Protein 5CV1 (pdb70)

Sequence (218 aa):
EPADPFISLLMDPLEESVGKVVNHIAQLFEEASKNEGDESLVLRSQLGYQLFFLIVRSLADGKREVSKKILSGIPTSVRAEVFPGLQRSVYKSAVFLGNHIIQVLLGEDWDVVGVAKDLESAWKRRAIAELIKKFQVSILEQCFDKPVPLIPQSPLNNDAVIDNVNKALQFALWLTEFYNETEALGELRFLDSTSKNLLVDSFKKFTHVTRIVESLEK

GO terms:
  GO:0005515 protein binding (F, IPI)
  GO:0043186 P granule (C, IDA)
  GO:0004521 RNA endonuclease activity (F, IDA)
  GO:0042078 germ-line stem cell division (P, IMP)
  GO:0022414 reproductive process (P, IMP)
  GO:0030719 P granule organization (P, IMP)
  GO:0048477 oogenesis (P, IMP)
  GO:0007276 gamete generation (P, IMP)
  GO:0042802 identical protein binding (F, IPI)
  GO:0046589 ribonuclease T1 activity (F, EXP)

Radius of gyration: 17.8 Å; Cα contacts (8 Å, |Δi|>4): 227; chains: 1; bounding box: 48×36×48 Å

Organism: Caenorhabditis elegans (NCBI:txid6239)

Solvent-accessible surface area: 12013 Å² total; per-residue (Å²): 204,110,100,62,108,45,60,32,48,0,50,77,36,96,113,102,13,12,25,96,2,3,79,58,1,6,114,108,3,96,105,11,55,145,88,117,38,105,117,3,80,96,93,21,43,64,5,2,100,16,0,2,12,2,0,0,5,1,0,10,40,41,105,56,93,20,0,46,95,1,43,93,32,3,61,93,87,4,63,48,63,9,0,53,47,70,9,100,72,1,4,99,3,0,0,5,0,0,16,39,6,2,62,20,35,94,82,139,77,9,84,122,31,19,0,33,133,18,5,127,34,42,183,67,57,158,5,0,12,65,0,0,103,46,0,14,55,2,12,88,120,149,9,24,133,129,124,20,30,0,39,12,127,26,99,173,88,33,104,53,32,32,74,60,2,26,72,2,0,65,10,0,7,16,3,4,114,74,89,75,110,118,139,4,43,29,98,26,212,58,43,90,78,92,17,117,103,38,9,69,89,28,7,172,196,98,133,14,33,67,70,8,64,81,2,55,146,154

B-factor: mean 121.04, std 50.35, range [28.61, 248.23]

Structure (mmCIF, N/CA/C/O backbone):
data_5CV1
#
_entry.id   5CV1
#
_cell.length_a   59.720
_cell.length_b   59.720
_cell.length_c   227.240
_cell.angle_alpha   90.000
_cell.angle_beta   90.000
_cell.angle_gamma   120.000
#
_symmetry.space_group_name_H-M   'P 61 2 2'
#
loop_
_atom_site.group_PDB
_atom_site.id
_atom_site.type_symbol
_atom_site.label_atom_id
_atom_site.label_alt_id
_atom_site.label_comp_id
_atom_site.label_asym_id
_atom_site.label_entity_id
_atom_site.label_seq_id
_atom_site.pdbx_PDB_ins_code
_atom_site.Cartn_x
_atom_site.Cartn_y
_atom_site.Cartn_z
_atom_site.occupancy
_atom_site.B_iso_or_equiv
_atom_site.auth_seq_id
_atom_site.auth_comp_id
_atom_site.auth_asym_id
_atom_site.auth_atom_id
_atom_site.pdbx_PDB_model_num
ATOM 1 N N . GLU A 1 11 ? 16.062 -16.931 31.389 1.00 160.60 256 GLU A N 1
ATOM 2 C CA . GLU A 1 11 ? 15.143 -16.743 32.505 1.00 126.86 256 GLU A CA 1
ATOM 3 C C . GLU A 1 11 ? 14.042 -15.752 32.139 1.00 145.39 256 GLU A C 1
ATOM 4 O O . GLU A 1 11 ? 14.321 -14.595 31.823 1.00 139.76 256 GLU A O 1
ATOM 10 N N . PRO A 1 12 ? 12.780 -16.207 32.184 1.00 143.46 257 PRO A N 1
ATOM 11 C CA . PRO A 1 12 ? 11.626 -15.398 31.780 1.00 126.57 257 PRO A CA 1
ATOM 12 C C . PRO A 1 12 ? 11.092 -14.499 32.895 1.00 161.30 257 PRO A C 1
ATOM 13 O O . PRO A 1 12 ? 11.364 -14.741 34.072 1.00 168.11 257 PRO A O 1
ATOM 17 N N . ALA A 1 13 ? 10.339 -13.471 32.512 1.00 150.58 258 ALA A N 1
ATOM 18 C CA . ALA A 1 13 ? 9.739 -12.540 33.463 1.00 136.07 258 ALA A CA 1
ATOM 19 C C . ALA A 1 13 ? 8.604 -11.759 32.807 1.00 135.25 258 ALA A C 1
ATOM 20 O O . ALA A 1 13 ? 7.607 -11.428 33.449 1.00 126.72 258 ALA A O 1
ATOM 22 N N . ASP A 1 14 ? 8.769 -11.470 31.520 1.00 133.32 259 ASP A N 1
ATOM 23 C CA . ASP A 1 14 ? 7.780 -10.730 30.743 1.00 125.99 259 ASP A CA 1
ATOM 24 C C . ASP A 1 14 ? 7.265 -11.612 29.606 1.00 126.55 259 ASP A C 1
ATOM 25 O O . ASP A 1 14 ? 7.815 -12.682 29.368 1.00 145.81 259 ASP A O 1
ATOM 30 N N . PRO A 1 15 ? 6.197 -11.187 28.909 1.00 115.32 260 PRO A N 1
ATOM 31 C CA . PRO A 1 15 ? 5.769 -12.025 27.782 1.00 103.51 260 PRO A CA 1
ATOM 32 C C . PRO A 1 15 ? 6.729 -11.970 26.591 1.00 112.58 260 PRO A C 1
ATOM 33 O O . PRO A 1 15 ? 7.379 -12.971 26.289 1.00 108.96 260 PRO A O 1
ATOM 37 N N . PHE A 1 16 ? 6.811 -10.811 25.941 1.00 113.93 261 PHE A N 1
ATOM 38 C CA . PHE A 1 16 ? 7.599 -10.629 24.722 1.00 97.18 261 PHE A CA 1
ATOM 39 C C . PHE A 1 16 ? 9.058 -11.050 24.872 1.00 108.29 261 PHE A C 1
ATOM 40 O O . PHE A 1 16 ? 9.602 -11.751 24.017 1.00 120.85 261 PHE A O 1
ATOM 48 N N . ILE A 1 17 ? 9.685 -10.618 25.960 1.00 105.31 262 ILE A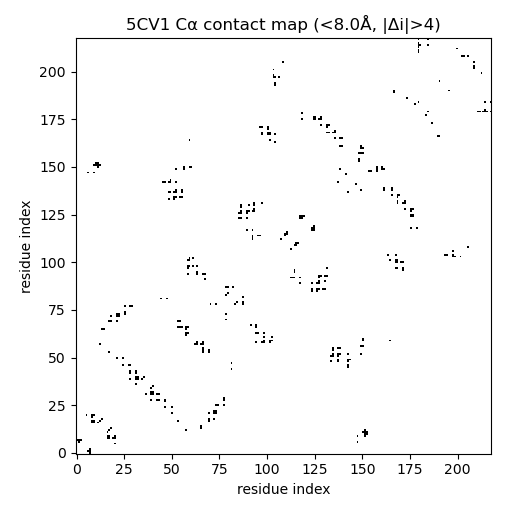 N 1
ATOM 49 C CA . ILE A 1 17 ? 11.091 -10.915 26.199 1.00 106.14 262 ILE A CA 1
ATOM 50 C C . ILE A 1 17 ? 11.309 -12.418 26.362 1.00 121.66 262 ILE A C 1
ATOM 51 O O . ILE A 1 17 ? 12.320 -12.960 25.913 1.00 130.52 262 ILE A O 1
ATOM 56 N N . SER A 1 18 ? 10.349 -13.090 26.988 1.00 110.94 263 SER A N 1
ATOM 57 C CA . SER A 1 18 ? 10.426 -14.536 27.167 1.00 112.25 263 SER A CA 1
ATOM 58 C C . SER A 1 18 ? 10.169 -15.255 25.850 1.00 117.11 263 SER A C 1
ATOM 59 O O . SER A 1 18 ? 10.717 -16.328 25.598 1.00 123.41 263 SER A O 1
ATOM 62 N N . LEU A 1 19 ? 9.326 -14.658 25.015 1.00 116.73 264 LEU A N 1
ATOM 63 C CA . LEU A 1 19 ? 9.031 -15.210 23.700 1.00 93.57 264 LEU A CA 1
ATOM 64 C C . LEU A 1 19 ? 10.181 -14.955 22.732 1.00 93.83 264 LEU A C 1
ATOM 65 O O . LEU A 1 19 ? 10.298 -15.623 21.706 1.00 113.34 264 LEU A O 1
ATOM 70 N N . LEU A 1 20 ? 11.031 -13.990 23.066 1.00 104.30 265 LEU A N 1
ATOM 71 C CA . LEU A 1 20 ? 12.150 -13.627 22.203 1.00 111.29 265 LEU A CA 1
ATOM 72 C C . LEU A 1 20 ? 13.368 -14.519 22.409 1.00 127.33 265 LEU A C 1
ATOM 73 O O . LEU A 1 20 ? 14.447 -14.234 21.891 1.00 131.39 265 LEU A O 1
ATOM 78 N N . MET A 1 21 ? 13.194 -15.598 23.164 1.00 125.64 266 MET A N 1
ATOM 79 C CA . MET A 1 21 ? 14.294 -16.514 23.437 1.00 143.52 266 MET A CA 1
ATOM 80 C C . MET A 1 21 ? 14.512 -17.499 22.292 1.00 160.59 266 MET A C 1
ATOM 81 O O . MET A 1 21 ? 14.757 -17.097 21.154 1.00 166.70 266 MET A O 1
ATOM 86 N N . ASP A 1 22 ? 14.421 -18.788 22.601 1.00 136.57 267 ASP A N 1
ATOM 87 C CA . ASP A 1 22 ? 14.699 -19.836 21.624 1.00 157.50 267 ASP A CA 1
ATOM 88 C C . ASP A 1 22 ? 13.619 -19.911 20.549 1.00 159.24 267 ASP A C 1
ATOM 89 O O . ASP A 1 22 ? 12.429 -19.816 20.850 1.00 157.48 267 ASP A O 1
ATOM 94 N N . PRO A 1 23 ? 14.037 -20.082 19.286 1.00 146.08 268 PRO A N 1
ATOM 95 C CA . PRO A 1 23 ? 13.115 -20.069 18.149 1.00 136.99 268 PRO A CA 1
ATOM 96 C C . PRO A 1 23 ? 12.569 -21.442 17.759 1.00 141.49 268 PRO A C 1
ATOM 97 O O . PRO A 1 23 ? 13.317 -22.408 17.608 1.00 150.63 268 PRO A O 1
ATOM 101 N N . LEU A 1 24 ? 11.252 -21.508 17.611 1.00 123.71 269 LEU A N 1
ATOM 102 C CA . LEU A 1 24 ? 10.583 -22.635 16.977 1.00 133.01 269 LEU A CA 1
ATOM 103 C C . LEU A 1 24 ? 9.301 -22.091 16.369 1.00 129.85 269 LEU A C 1
ATOM 104 O O . LEU A 1 24 ? 8.982 -20.920 16.565 1.00 130.56 269 LEU A O 1
ATOM 109 N N . GLU A 1 25 ? 8.574 -22.927 15.633 1.00 156.59 270 GLU A N 1
ATOM 110 C CA . GLU A 1 25 ? 7.353 -22.495 14.955 1.00 171.31 270 GLU A CA 1
ATOM 111 C C . GLU A 1 25 ? 6.391 -21.810 15.925 1.00 160.61 270 GLU A C 1
ATOM 112 O O . GLU A 1 25 ? 5.793 -20.778 15.608 1.00 166.80 270 GLU A O 1
ATOM 118 N N . GLU A 1 26 ? 6.280 -22.382 17.120 1.00 149.35 271 GLU A N 1
ATOM 119 C CA . GLU A 1 26 ? 5.409 -21.858 18.165 1.00 143.26 271 GLU A CA 1
ATOM 120 C C . GLU A 1 26 ? 5.817 -20.450 18.605 1.00 147.16 271 GLU A C 1
ATOM 121 O O . GLU A 1 26 ? 5.072 -19.488 18.397 1.00 157.76 271 GLU A O 1
ATOM 127 N N . SER A 1 27 ? 7.000 -20.341 19.205 1.00 155.55 272 SER A N 1
ATOM 128 C CA . SER A 1 27 ? 7.505 -19.071 19.728 1.00 135.67 272 SER A CA 1
ATOM 129 C C . SER A 1 27 ? 7.554 -17.984 18.655 1.00 133.46 272 SER A C 1
ATOM 130 O O . SER A 1 27 ? 7.004 -16.890 18.834 1.00 102.94 272 SER A O 1
ATOM 133 N N . VAL A 1 28 ? 8.213 -18.299 17.543 1.00 152.25 273 VAL A N 1
ATOM 134 C CA . VAL A 1 28 ? 8.327 -17.380 16.417 1.00 119.93 273 VAL A CA 1
ATOM 135 C C . VAL A 1 28 ? 6.952 -16.915 15.935 1.00 106.55 273 VAL A C 1
ATOM 136 O O . VAL A 1 28 ? 6.725 -15.715 15.759 1.00 101.93 273 VAL A O 1
ATOM 140 N N . GLY A 1 29 ? 6.033 -17.861 15.747 1.00 115.76 274 GLY A N 1
ATOM 141 C CA . GLY A 1 29 ? 4.678 -17.535 15.331 1.00 104.59 274 GLY A CA 1
ATOM 142 C C . GLY A 1 29 ? 3.983 -16.574 16.280 1.00 101.67 274 GLY A C 1
ATOM 143 O O . GLY A 1 29 ? 3.345 -15.603 15.850 1.00 95.02 274 GLY A O 1
ATOM 144 N N . LYS A 1 30 ? 4.116 -16.845 17.576 1.00 103.11 275 LYS A N 1
ATOM 145 C CA . LYS A 1 30 ? 3.551 -15.979 18.605 1.00 115.14 275 LYS A CA 1
ATOM 146 C C . LYS A 1 30 ? 4.093 -14.557 18.489 1.00 96.44 275 LYS A C 1
ATOM 147 O O . LYS A 1 30 ? 3.321 -13.590 18.423 1.00 101.28 275 LYS A O 1
ATOM 153 N N . VAL A 1 31 ? 5.419 -14.438 18.452 1.00 93.68 276 VAL A N 1
ATOM 154 C CA . VAL A 1 31 ? 6.062 -13.131 18.333 1.00 100.09 276 VAL A CA 1
ATOM 155 C C . VAL A 1 31 ? 5.567 -12.375 17.098 1.00 86.30 276 VAL A C 1
ATOM 156 O O . VAL A 1 31 ? 5.232 -11.193 17.185 1.00 77.77 276 VAL A O 1
ATOM 160 N N . VAL A 1 32 ? 5.510 -13.063 15.960 1.00 107.46 277 VAL A N 1
ATOM 161 C CA . VAL A 1 32 ? 5.037 -12.459 14.714 1.00 91.24 277 VAL A CA 1
ATOM 162 C C . VAL A 1 32 ? 3.614 -11.924 14.830 1.00 97.34 277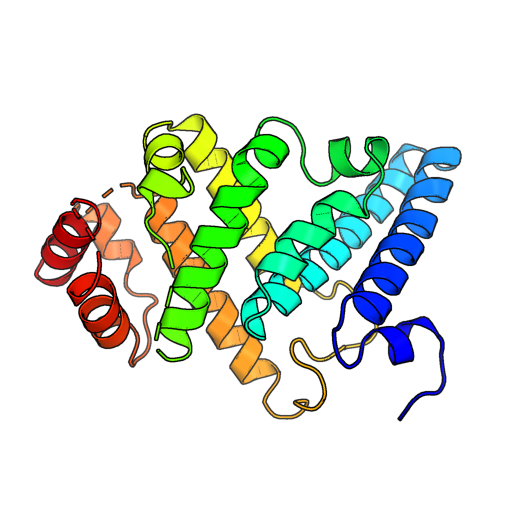 VAL A C 1
ATOM 163 O O . VAL A 1 32 ? 3.345 -10.769 14.490 1.00 97.07 277 VAL A O 1
ATOM 167 N N . ASN A 1 33 ? 2.706 -12.770 15.305 1.00 96.52 278 ASN A N 1
ATOM 168 C CA . ASN A 1 33 ? 1.314 -12.367 15.459 1.00 97.82 278 ASN A CA 1
ATOM 169 C C . ASN A 1 33 ? 1.178 -11.159 16.359 1.00 104.91 278 ASN A C 1
ATOM 170 O O . ASN A 1 33 ? 0.410 -10.227 16.078 1.00 97.99 278 ASN A O 1
ATOM 175 N N . HIS A 1 34 ? 1.945 -11.183 17.443 1.00 112.41 279 HIS A N 1
ATOM 176 C CA . HIS A 1 34 ? 1.822 -10.169 18.473 1.00 117.24 279 HIS A CA 1
ATOM 177 C C . HIS A 1 34 ? 2.448 -8.845 18.029 1.00 99.03 279 HIS A C 1
ATOM 178 O O . HIS A 1 34 ? 2.026 -7.790 18.493 1.00 81.17 279 HIS A O 1
ATOM 185 N N . ILE A 1 35 ? 3.450 -8.892 17.148 1.00 105.49 280 ILE A N 1
ATOM 186 C CA . ILE A 1 35 ? 3.967 -7.668 16.514 1.00 82.05 280 ILE A CA 1
ATOM 187 C C . ILE A 1 35 ? 2.920 -7.123 15.545 1.00 94.75 280 ILE A C 1
ATOM 188 O O . ILE A 1 35 ? 2.652 -5.907 15.478 1.00 84.37 280 ILE A O 1
ATOM 193 N N . ALA A 1 36 ? 2.335 -8.054 14.795 1.00 110.96 281 ALA A N 1
ATOM 194 C CA . ALA A 1 36 ? 1.277 -7.753 13.847 1.00 108.19 281 ALA A CA 1
ATOM 195 C C . ALA A 1 36 ? 0.092 -7.101 14.537 1.00 110.97 281 ALA A C 1
ATOM 196 O O . ALA A 1 36 ? -0.697 -6.431 13.889 1.00 106.42 281 ALA A O 1
ATOM 198 N N . GLN A 1 37 ? -0.050 -7.318 15.842 1.00 112.83 282 GLN A N 1
ATOM 199 C CA . GLN A 1 37 ? -1.107 -6.647 16.594 1.00 114.89 282 GLN A CA 1
ATOM 200 C C . GLN A 1 37 ? -0.808 -5.155 16.757 1.00 103.09 282 GLN A C 1
ATOM 201 O O . GLN A 1 37 ? -1.629 -4.314 16.391 1.00 92.56 282 GLN A O 1
ATOM 207 N N . LEU A 1 38 ? 0.367 -4.830 17.294 1.00 107.28 283 LEU A N 1
ATOM 208 C CA . LEU A 1 38 ? 0.806 -3.437 17.413 1.00 91.51 283 LEU A CA 1
ATOM 209 C C . LEU A 1 38 ? 0.659 -2.713 16.083 1.00 111.25 283 LEU A C 1
ATOM 210 O O . LEU A 1 38 ? 0.080 -1.626 16.012 1.00 116.10 283 LEU A O 1
ATOM 215 N N . PHE A 1 39 ? 1.188 -3.339 15.035 1.00 110.32 284 PHE A N 1
ATOM 216 C CA . PHE A 1 39 ? 1.062 -2.832 13.672 1.00 102.11 284 PHE A CA 1
ATOM 217 C C . PHE A 1 39 ? -0.407 -2.630 13.293 1.00 111.32 284 PHE A C 1
ATOM 218 O O . PHE A 1 39 ? -0.788 -1.593 12.739 1.00 112.57 284 PHE A O 1
ATOM 226 N N . GLU A 1 40 ? -1.223 -3.632 13.603 1.00 103.73 285 GLU A N 1
ATOM 227 C CA . GLU A 1 40 ? -2.637 -3.632 13.240 1.00 112.19 285 GLU A CA 1
ATOM 228 C C . GLU A 1 40 ? -3.371 -2.445 13.840 1.00 120.29 285 GLU A C 1
ATOM 229 O O . GLU A 1 40 ? -3.945 -1.638 13.110 1.00 110.27 285 GLU A O 1
ATOM 235 N N . GLU A 1 41 ? -3.367 -2.325 15.163 1.00 126.61 286 GLU A N 1
ATOM 236 C CA . GLU A 1 41 ? -4.141 -1.249 15.764 1.00 138.79 286 GLU A CA 1
ATOM 237 C C . GLU A 1 41 ? -3.463 0.087 15.505 1.00 134.88 286 GLU A C 1
ATOM 238 O O . GLU A 1 41 ? -4.101 1.121 15.582 1.00 138.23 286 GLU A O 1
ATOM 244 N N . ALA A 1 42 ? -2.168 0.076 15.209 1.00 111.53 287 ALA A N 1
ATOM 245 C CA . ALA A 1 42 ? -1.548 1.293 14.706 1.00 117.94 287 ALA A CA 1
ATOM 246 C C . ALA A 1 42 ? -2.323 1.725 13.463 1.00 123.98 287 ALA A C 1
ATOM 247 O O . ALA A 1 42 ? -2.886 2.819 13.423 1.00 131.31 287 ALA A O 1
ATOM 249 N N . SER A 1 43 ? -2.402 0.835 12.477 1.00 115.73 288 SER A N 1
ATOM 250 C CA . SER A 1 43 ? -3.113 1.131 11.234 1.00 133.76 288 SER A CA 1
ATOM 251 C C . SE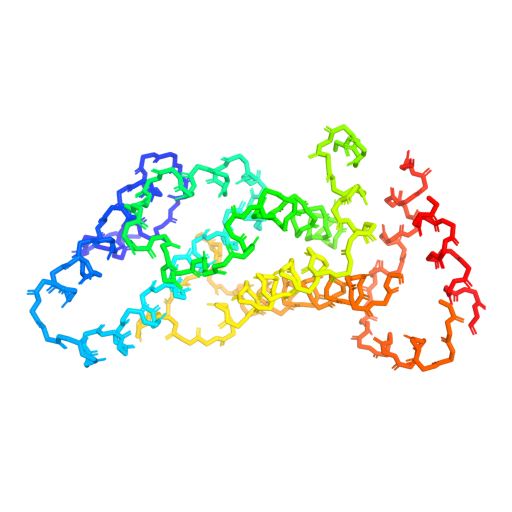R A 1 43 ? -4.586 1.487 11.450 1.00 150.60 288 SER A C 1
ATOM 252 O O . SER A 1 43 ? -5.153 2.280 10.698 1.00 160.74 288 SER A O 1
ATOM 255 N N . LYS A 1 44 ? -5.198 0.911 12.481 1.00 132.22 289 LYS A N 1
ATOM 256 C CA . LYS A 1 44 ? -6.619 1.138 12.741 1.00 146.47 289 LYS A CA 1
ATOM 257 C C . LYS A 1 44 ? -6.917 2.555 13.251 1.00 145.77 289 LYS A C 1
ATOM 258 O O . LYS A 1 44 ? -8.029 3.052 13.086 1.00 146.50 289 LYS A O 1
ATOM 264 N N . ASN A 1 45 ? -5.927 3.205 13.865 1.00 135.40 290 ASN A N 1
ATOM 265 C CA . ASN A 1 45 ? -6.123 4.552 14.423 1.00 133.46 290 ASN A CA 1
ATOM 266 C C . ASN A 1 45 ? -5.204 5.652 13.858 1.00 126.56 290 ASN A C 1
ATOM 267 O O . ASN A 1 45 ? -5.545 6.325 12.883 1.00 132.07 290 ASN A O 1
ATOM 272 N N . GLU A 1 46 ? -4.039 5.809 14.484 1.00 113.44 291 GLU A N 1
ATOM 273 C CA . GLU A 1 46 ? -3.172 6.987 14.348 1.00 124.21 291 GLU A CA 1
ATOM 274 C C . GLU A 1 46 ? -2.441 7.161 13.007 1.00 100.42 291 GLU A C 1
ATOM 275 O O . GLU A 1 46 ? -1.272 7.540 12.989 1.00 112.82 291 GLU A O 1
ATOM 281 N N . GLY A 1 47 ? -3.130 6.885 11.902 1.00 128.84 292 GLY A N 1
ATOM 282 C CA . GLY A 1 47 ? -2.629 7.116 10.550 1.00 131.25 292 GLY A CA 1
ATOM 283 C C . GLY A 1 47 ? -1.130 7.150 10.266 1.00 115.59 292 GLY A C 1
ATOM 284 O O . GLY A 1 47 ? -0.450 6.122 10.341 1.00 139.14 292 GLY A O 1
ATOM 285 N N . ASP A 1 48 ? -0.613 8.333 9.934 1.00 166.91 293 ASP A N 1
ATOM 286 C CA . ASP A 1 48 ? 0.794 8.474 9.541 1.00 150.24 293 ASP A CA 1
ATOM 287 C C . ASP A 1 48 ? 1.773 8.243 10.700 1.00 151.99 293 ASP A C 1
ATOM 288 O O . ASP A 1 48 ? 2.848 7.673 10.504 1.00 156.18 293 ASP A O 1
ATOM 293 N N . GLU A 1 49 ? 1.412 8.703 11.894 1.00 127.09 294 GLU A N 1
ATOM 294 C CA . GLU A 1 49 ? 2.224 8.457 13.085 1.00 131.45 294 GLU A CA 1
ATOM 295 C C . GLU A 1 49 ? 2.337 6.956 13.318 1.00 124.42 294 GLU A C 1
ATOM 296 O O . GLU A 1 49 ? 3.430 6.403 13.541 1.00 139.69 294 GLU A O 1
ATOM 302 N N . SER A 1 50 ? 1.181 6.307 13.245 1.00 141.22 295 SER A N 1
ATOM 303 C CA . SER A 1 50 ? 1.093 4.865 13.350 1.00 160.21 295 SER A CA 1
ATOM 304 C C . SER A 1 50 ? 2.002 4.214 12.322 1.00 128.75 295 SER A C 1
ATOM 305 O O . SER A 1 50 ? 2.669 3.229 12.618 1.00 130.59 295 SER A O 1
ATOM 308 N N . LEU A 1 51 ? 2.033 4.783 11.120 1.00 155.24 296 LEU A N 1
ATOM 309 C CA . LEU A 1 51 ? 2.893 4.282 10.053 1.00 140.71 296 LEU A CA 1
ATOM 310 C C . LEU A 1 51 ? 4.372 4.389 10.433 1.00 124.56 296 LEU A C 1
ATOM 311 O O . LEU A 1 51 ? 5.165 3.466 10.186 1.00 144.32 296 LEU A O 1
ATOM 316 N N . VAL A 1 52 ? 4.735 5.518 11.036 1.00 93.14 297 VAL A N 1
ATOM 317 C CA . VAL A 1 52 ? 6.096 5.730 11.513 1.00 85.52 297 VAL A CA 1
ATOM 318 C C . VAL A 1 52 ? 6.477 4.649 12.522 1.00 98.30 297 VAL A C 1
ATOM 319 O O . VAL A 1 52 ? 7.606 4.156 12.518 1.00 109.75 297 VAL A O 1
ATOM 323 N N . LEU A 1 53 ? 5.530 4.276 13.380 1.00 88.93 298 LEU A N 1
ATOM 324 C CA . LEU A 1 53 ? 5.736 3.129 14.269 1.00 86.76 298 LEU A CA 1
ATOM 325 C C . LEU A 1 53 ? 5.923 1.834 13.478 1.00 78.50 298 LEU A C 1
ATOM 326 O O . LEU A 1 53 ? 6.783 0.992 13.796 1.00 88.62 298 LEU A O 1
ATOM 331 N N . ARG A 1 54 ? 5.102 1.691 12.442 1.00 68.01 299 ARG A N 1
ATOM 332 C CA . ARG A 1 54 ? 5.079 0.502 11.604 1.00 81.93 299 ARG A CA 1
ATOM 333 C C . ARG A 1 54 ? 6.422 0.267 10.926 1.00 77.57 299 ARG A C 1
ATOM 334 O O . ARG A 1 54 ? 6.767 -0.868 10.599 1.00 97.18 299 ARG A O 1
ATOM 342 N N . SER A 1 55 ? 7.174 1.342 10.711 1.00 46.98 300 SER A N 1
ATOM 343 C CA . SER A 1 55 ? 8.543 1.215 10.210 1.00 53.21 300 SER A CA 1
ATOM 344 C C . SER A 1 55 ? 9.386 0.327 11.132 1.00 55.49 300 SER A C 1
ATOM 345 O O . SER A 1 55 ? 9.829 -0.764 10.740 1.00 72.68 300 SER A O 1
ATOM 348 N N . GLN A 1 56 ? 9.587 0.797 12.362 1.00 63.07 301 GLN A N 1
ATOM 349 C CA . GLN A 1 56 ? 10.358 0.061 13.359 1.00 54.54 301 GLN A CA 1
ATOM 350 C C . GLN A 1 56 ? 9.800 -1.339 13.586 1.00 52.88 301 GLN A C 1
ATOM 351 O O . GLN A 1 56 ? 10.562 -2.299 13.696 1.00 60.34 301 GLN A O 1
ATOM 357 N N . LEU A 1 57 ? 8.474 -1.454 13.650 1.00 61.82 302 LEU A N 1
ATOM 358 C CA . LEU A 1 57 ? 7.836 -2.761 13.841 1.00 76.32 302 LEU A CA 1
ATOM 359 C C . LEU A 1 57 ? 8.208 -3.748 12.729 1.00 65.07 302 LEU A C 1
ATOM 360 O O . LEU A 1 57 ? 8.577 -4.908 12.985 1.00 61.52 302 LEU A O 1
ATOM 365 N N . GLY A 1 58 ? 8.109 -3.277 11.491 1.00 54.87 303 GLY A N 1
ATOM 366 C CA . GLY A 1 58 ? 8.503 -4.070 10.345 1.00 73.82 303 GLY A CA 1
ATOM 367 C C . GLY A 1 58 ? 9.958 -4.471 10.447 1.00 51.62 303 GLY A C 1
ATOM 368 O O . GLY A 1 58 ? 10.340 -5.576 10.054 1.00 59.93 303 GLY A O 1
ATOM 369 N N . TYR A 1 59 ? 10.776 -3.580 10.996 1.00 45.32 304 TYR A N 1
ATOM 370 C CA . TYR A 1 59 ? 12.197 -3.882 11.127 1.00 51.69 304 TYR A CA 1
ATOM 371 C C . TYR A 1 59 ? 12.423 -4.932 12.215 1.00 60.51 304 TYR A C 1
ATOM 372 O O . TYR A 1 59 ? 13.402 -5.678 12.172 1.00 77.50 304 TYR A O 1
ATOM 381 N N . GLN A 1 60 ? 11.512 -4.996 13.182 1.00 48.84 305 GLN A N 1
ATOM 382 C CA . GLN A 1 60 ? 11.541 -6.063 14.179 1.00 46.59 305 GLN A CA 1
ATOM 383 C C . GLN A 1 60 ? 11.229 -7.390 13.500 1.00 47.28 305 GLN A C 1
ATOM 384 O O . GLN A 1 60 ? 11.864 -8.415 13.778 1.00 54.45 305 GLN A O 1
ATOM 390 N N . LEU A 1 61 ? 10.244 -7.361 12.605 1.00 45.76 306 LEU A N 1
ATOM 391 C CA . LEU A 1 61 ? 9.926 -8.538 11.799 1.00 43.10 306 LEU A CA 1
ATOM 392 C C . LEU A 1 61 ? 11.155 -9.015 11.022 1.00 47.11 306 LEU A C 1
ATOM 393 O O . LEU A 1 61 ? 11.486 -10.208 11.017 1.00 53.70 306 LEU A O 1
ATOM 398 N N . PHE A 1 62 ? 11.836 -8.074 10.375 1.00 49.02 307 PHE A N 1
ATOM 399 C CA . PHE A 1 62 ? 13.057 -8.396 9.643 1.00 54.89 307 PHE A CA 1
ATOM 400 C C . PHE A 1 62 ? 14.129 -8.963 10.571 1.00 58.24 307 PHE A C 1
ATOM 401 O O . PHE A 1 62 ? 14.887 -9.851 10.177 1.00 64.94 307 PHE A O 1
ATOM 409 N N . PHE A 1 63 ? 14.188 -8.452 11.799 1.00 55.63 308 PHE A N 1
ATOM 410 C CA . PHE A 1 63 ? 15.096 -9.000 12.804 1.00 62.42 308 PHE A CA 1
ATOM 411 C C . PHE A 1 63 ? 14.780 -10.470 13.049 1.00 52.64 308 PHE A C 1
ATOM 412 O O . PHE A 1 63 ? 15.687 -11.297 13.166 1.00 63.65 308 PHE A O 1
ATOM 420 N N . LEU A 1 64 ? 13.492 -10.790 13.127 1.00 41.32 309 LEU A N 1
ATOM 421 C CA . LEU A 1 64 ? 13.075 -12.179 13.280 1.00 56.26 309 LEU A CA 1
ATOM 422 C C . LEU A 1 64 ? 13.532 -13.020 12.092 1.00 68.21 309 LEU A C 1
ATOM 423 O O . LEU A 1 64 ? 14.001 -14.149 12.263 1.00 89.36 309 LEU A O 1
ATOM 428 N N . ILE A 1 65 ? 13.399 -12.464 10.890 1.00 67.71 310 ILE A N 1
ATOM 429 C CA . ILE A 1 65 ? 13.814 -13.173 9.680 1.00 59.89 310 ILE A CA 1
ATOM 430 C C . ILE A 1 65 ? 15.309 -13.491 9.688 1.00 55.71 310 ILE A C 1
ATOM 431 O O . ILE A 1 65 ? 15.714 -14.632 9.442 1.00 86.94 310 ILE A O 1
ATOM 436 N N . VAL A 1 66 ? 16.122 -12.479 9.977 1.00 52.15 311 VAL A N 1
ATOM 437 C CA . VAL A 1 66 ? 17.569 -12.654 10.065 1.00 57.53 311 VAL A CA 1
ATOM 438 C C . VAL A 1 66 ? 17.933 -13.670 11.141 1.00 79.92 311 VAL A C 1
ATOM 439 O O . VAL A 1 66 ? 18.823 -14.502 10.945 1.00 86.25 311 VAL A O 1
ATOM 443 N N . ARG A 1 67 ? 17.241 -13.594 12.275 1.00 82.93 312 ARG A N 1
ATOM 444 C CA . ARG A 1 67 ? 17.414 -14.576 13.340 1.00 101.33 312 ARG A CA 1
ATOM 445 C C . ARG A 1 67 ? 17.182 -15.982 12.801 1.00 99.29 312 ARG A C 1
ATOM 446 O O . ARG A 1 67 ? 17.944 -16.903 13.094 1.00 109.64 312 ARG A O 1
ATOM 454 N N . SER A 1 68 ? 16.133 -16.133 11.998 1.00 86.63 313 SER A N 1
ATOM 455 C CA . SER A 1 68 ? 15.810 -17.424 11.402 1.00 75.93 313 SER A CA 1
ATOM 456 C C . SER A 1 68 ? 16.856 -17.845 10.372 1.00 85.77 313 SER A C 1
ATOM 457 O O . SER A 1 68 ? 17.023 -19.033 10.099 1.00 108.20 313 SER A O 1
ATOM 460 N N . LEU A 1 69 ? 17.559 -16.870 9.804 1.00 84.51 314 LEU A N 1
ATOM 461 C CA . LEU A 1 69 ? 18.610 -17.162 8.832 1.00 93.38 314 LEU A CA 1
ATOM 462 C C . LEU A 1 69 ? 19.901 -17.622 9.502 1.00 109.12 314 LEU A C 1
ATOM 463 O O . LEU A 1 69 ? 20.617 -18.472 8.973 1.00 126.04 314 LEU A O 1
ATOM 468 N N . ALA A 1 70 ? 20.192 -17.055 10.669 1.00 111.01 315 ALA A N 1
ATOM 469 C CA . ALA A 1 70 ? 21.464 -17.297 11.342 1.00 134.71 315 ALA A CA 1
ATOM 470 C C . ALA A 1 70 ? 21.514 -18.641 12.069 1.00 147.47 315 ALA A C 1
ATOM 471 O O . ALA A 1 70 ? 22.569 -19.271 12.143 1.00 155.70 315 ALA A O 1
ATOM 473 N N . ASP A 1 71 ? 20.378 -19.079 12.605 1.00 138.76 316 ASP A N 1
ATOM 474 C CA . ASP A 1 71 ? 20.335 -20.323 13.369 1.00 144.89 316 ASP A CA 1
ATOM 475 C C . ASP A 1 71 ? 20.073 -21.540 12.485 1.00 159.86 316 ASP A C 1
ATOM 476 O O . ASP A 1 71 ? 19.834 -22.639 12.985 1.00 174.39 316 ASP A O 1
ATOM 481 N N . GLY A 1 72 ? 20.115 -21.338 11.172 1.00 148.65 317 GLY A N 1
ATOM 482 C CA . GLY A 1 72 ? 19.908 -22.421 10.229 1.00 150.83 317 GLY A CA 1
ATOM 483 C C . GLY A 1 72 ? 18.467 -22.889 10.161 1.00 150.64 317 GLY A C 1
ATOM 484 O O . GLY A 1 72 ? 18.200 -24.083 10.027 1.00 176.25 317 GLY A O 1
ATOM 485 N N . LYS A 1 73 ? 17.535 -21.946 10.258 1.00 130.70 318 LYS A N 1
ATOM 486 C CA . LYS A 1 73 ? 16.112 -22.254 10.153 1.00 146.02 318 LYS A CA 1
ATOM 487 C C . LYS A 1 73 ? 15.474 -21.438 9.030 1.00 134.18 318 LYS A C 1
ATOM 488 O O . LYS A 1 73 ? 14.684 -20.528 9.278 1.00 130.14 318 LYS A O 1
ATOM 494 N N . ARG A 1 74 ? 15.828 -21.779 7.795 1.00 137.09 319 ARG A N 1
ATOM 495 C CA . ARG A 1 74 ? 15.406 -21.040 6.606 1.00 141.58 319 ARG A CA 1
ATOM 496 C C . ARG A 1 74 ? 13.908 -21.163 6.324 1.00 138.99 319 ARG A C 1
ATOM 497 O O . ARG A 1 74 ? 13.237 -20.178 5.984 1.00 120.29 319 ARG A O 1
ATOM 505 N N . GLU A 1 75 ? 13.386 -22.376 6.465 1.00 143.00 320 GLU A N 1
ATOM 506 C CA . GLU A 1 75 ? 11.973 -22.629 6.220 1.00 141.69 320 GLU A CA 1
ATOM 507 C C . GLU A 1 75 ? 11.109 -21.838 7.196 1.00 112.02 320 GLU A C 1
ATOM 508 O O . GLU A 1 75 ? 9.973 -21.482 6.886 1.00 94.13 320 GLU A O 1
ATOM 514 N N . VAL A 1 76 ? 11.662 -21.560 8.372 1.00 128.18 321 VAL A N 1
ATOM 515 C CA . VAL A 1 76 ? 11.001 -20.702 9.346 1.00 132.09 321 VAL A CA 1
ATOM 516 C C . VAL A 1 76 ? 10.960 -19.267 8.827 1.00 114.32 321 VAL A C 1
ATOM 517 O O . VAL A 1 76 ? 9.951 -18.572 8.977 1.00 97.46 321 VAL A O 1
ATOM 521 N N . SER A 1 77 ? 12.057 -18.833 8.208 1.00 124.85 322 SER A N 1
ATOM 522 C CA . SER A 1 77 ? 12.111 -17.518 7.577 1.00 122.21 322 SER A CA 1
ATOM 523 C C . SER A 1 77 ? 11.026 -17.421 6.517 1.00 116.71 322 SER A C 1
ATOM 524 O O . SER A 1 77 ? 10.426 -16.365 6.320 1.00 115.39 322 SER A O 1
ATOM 527 N N . LYS A 1 78 ? 10.776 -18.533 5.834 1.00 114.78 323 LYS A N 1
ATOM 528 C CA . LYS A 1 78 ? 9.683 -18.577 4.871 1.00 130.08 323 LYS A CA 1
ATOM 529 C C . LYS A 1 78 ? 8.325 -18.584 5.573 1.00 121.18 323 LYS A C 1
ATOM 530 O O . LYS A 1 78 ? 7.333 -18.108 5.022 1.00 117.41 323 LYS A O 1
ATOM 536 N N . LYS A 1 79 ? 8.284 -19.117 6.790 1.00 105.88 324 LYS A N 1
ATOM 537 C CA . LYS A 1 79 ? 7.043 -19.151 7.558 1.00 99.43 324 LYS A CA 1
ATOM 538 C C . LYS A 1 79 ? 6.687 -17.777 8.120 1.00 94.20 324 LYS A C 1
ATOM 539 O O . LYS A 1 79 ? 5.533 -17.525 8.468 1.00 93.45 324 LYS A O 1
ATOM 545 N N . ILE A 1 80 ? 7.682 -16.899 8.214 1.00 96.57 325 ILE A N 1
ATOM 546 C CA . ILE A 1 80 ? 7.466 -15.533 8.691 1.00 85.31 325 ILE A CA 1
ATOM 547 C C . ILE A 1 80 ? 6.437 -14.796 7.839 1.00 85.90 325 ILE A C 1
ATOM 548 O O . ILE A 1 80 ? 5.559 -14.107 8.359 1.00 77.56 325 ILE A O 1
ATOM 553 N N . LEU A 1 81 ? 6.554 -14.955 6.526 1.00 91.14 326 LEU A N 1
ATOM 554 C CA . LEU A 1 81 ? 5.696 -14.261 5.573 1.00 103.74 326 LEU A CA 1
ATOM 555 C C . LEU A 1 81 ? 4.235 -14.679 5.706 1.00 108.68 326 LEU A C 1
ATOM 556 O O . LEU A 1 81 ? 3.324 -13.887 5.456 1.00 86.80 326 LEU A O 1
ATOM 561 N N . SER A 1 82 ? 4.020 -15.928 6.106 1.00 107.28 327 SER A N 1
ATOM 562 C CA . SER A 1 82 ? 2.676 -16.485 6.211 1.00 104.99 327 SER A CA 1
ATOM 563 C C . SER A 1 82 ? 1.923 -15.940 7.420 1.00 87.41 327 SER A C 1
ATOM 564 O O . SER A 1 82 ? 0.714 -15.720 7.361 1.00 74.19 327 SER A O 1
ATOM 567 N N . GLY A 1 83 ? 2.644 -15.722 8.515 1.00 89.85 328 GLY A N 1
ATOM 568 C CA . GLY A 1 83 ? 2.034 -15.260 9.749 1.00 106.54 328 GLY A CA 1
ATOM 569 C C . GLY A 1 83 ? 1.813 -13.760 9.798 1.00 110.80 328 GLY A C 1
ATOM 570 O O . GLY A 1 83 ? 1.480 -13.207 10.847 1.00 119.11 328 GLY A O 1
ATOM 571 N N . ILE A 1 84 ? 1.995 -13.098 8.661 1.00 112.79 329 ILE A N 1
ATOM 572 C CA . ILE A 1 84 ? 1.827 -11.653 8.579 1.00 86.00 329 ILE A CA 1
ATOM 573 C C . ILE A 1 84 ? 0.612 -11.287 7.733 1.00 89.90 329 ILE A C 1
ATOM 574 O O . ILE A 1 84 ? 0.481 -11.752 6.601 1.00 105.86 329 ILE A O 1
ATOM 579 N N . PRO A 1 85 ? -0.288 -10.459 8.290 1.00 84.48 330 PRO A N 1
ATOM 580 C CA . PRO A 1 85 ? -1.467 -9.974 7.565 1.00 78.95 330 PRO A CA 1
ATOM 581 C C . PRO A 1 85 ? -1.089 -9.298 6.253 1.00 58.09 330 PRO A C 1
ATOM 582 O O . PRO A 1 85 ? -0.038 -8.664 6.171 1.00 66.90 330 PRO A O 1
ATOM 586 N N . THR A 1 86 ? -1.940 -9.441 5.243 1.00 72.10 331 THR A N 1
ATOM 587 C CA . THR A 1 86 ? -1.663 -8.907 3.915 1.00 87.74 331 THR A CA 1
ATOM 588 C C . THR A 1 86 ? -1.521 -7.386 3.936 1.00 76.64 331 THR A C 1
ATOM 589 O O . THR A 1 86 ? -0.681 -6.824 3.232 1.00 63.95 331 THR A O 1
ATOM 593 N N . SER A 1 87 ? -2.342 -6.729 4.750 1.00 89.66 332 SER A N 1
ATOM 594 C CA . SER A 1 87 ? -2.293 -5.278 4.891 1.00 71.61 332 SER A CA 1
ATOM 595 C C . SER A 1 87 ? -0.925 -4.833 5.396 1.00 68.67 332 SER A C 1
ATOM 596 O O . SER A 1 87 ? -0.349 -3.867 4.896 1.00 57.28 332 SER A O 1
ATOM 599 N N . VAL A 1 88 ? -0.416 -5.555 6.390 1.00 80.57 333 VAL A N 1
ATOM 600 C CA . VAL A 1 88 ? 0.918 -5.327 6.935 1.00 66.54 333 VAL A CA 1
ATOM 601 C C . VAL A 1 88 ? 1.987 -5.638 5.894 1.00 78.96 333 VAL A C 1
ATOM 602 O O . VAL A 1 88 ? 2.961 -4.894 5.723 1.00 73.26 333 VAL A O 1
ATOM 606 N N . ARG A 1 89 ? 1.783 -6.755 5.202 1.00 90.04 334 ARG A N 1
ATOM 607 C CA . ARG A 1 89 ? 2.704 -7.238 4.182 1.00 79.91 334 ARG A CA 1
ATOM 608 C C . ARG A 1 89 ? 2.891 -6.222 3.063 1.00 65.25 334 ARG A C 1
ATOM 609 O O . ARG A 1 89 ? 3.966 -6.127 2.471 1.00 53.72 334 ARG A O 1
ATOM 617 N N . ALA A 1 90 ? 1.839 -5.461 2.783 1.00 77.48 335 ALA A N 1
ATOM 618 C CA . ALA A 1 90 ? 1.870 -4.463 1.721 1.00 82.66 335 ALA A CA 1
ATOM 619 C C . ALA A 1 90 ? 2.865 -3.349 2.029 1.00 71.91 335 ALA A C 1
ATOM 620 O O . ALA A 1 90 ? 3.467 -2.774 1.123 1.00 74.93 335 ALA A O 1
ATOM 622 N N . GLU A 1 91 ? 3.035 -3.049 3.312 1.00 64.03 336 GLU A N 1
ATOM 623 C CA . GLU A 1 91 ? 3.950 -1.996 3.729 1.00 72.35 336 GLU A CA 1
ATOM 624 C C . GLU A 1 91 ? 5.349 -2.539 3.981 1.00 71.01 336 GLU A C 1
ATOM 625 O O . GLU A 1 91 ? 6.339 -1.957 3.534 1.00 62.89 336 GLU A O 1
ATOM 631 N N . VAL A 1 92 ? 5.427 -3.651 4.707 1.00 67.68 337 VAL A N 1
ATOM 632 C CA . VAL A 1 92 ? 6.719 -4.222 5.076 1.00 65.04 337 VAL A CA 1
ATOM 633 C C . VAL A 1 92 ? 7.470 -4.724 3.845 1.00 74.22 337 VAL A C 1
ATOM 634 O O . VAL A 1 92 ? 8.672 -4.493 3.699 1.00 45.64 337 VAL A O 1
ATOM 638 N N . PHE A 1 93 ? 6.751 -5.406 2.959 1.00 63.56 338 PHE A N 1
ATOM 639 C CA . PHE A 1 93 ? 7.315 -5.860 1.694 1.00 55.55 338 PHE A CA 1
ATOM 640 C C . PHE A 1 93 ? 6.601 -5.180 0.536 1.00 55.60 338 PHE A C 1
ATOM 641 O O . PHE A 1 93 ? 5.777 -5.797 -0.137 1.00 74.88 338 PHE A O 1
ATOM 649 N N . PRO A 1 94 ? 6.916 -3.900 0.299 1.00 56.67 339 PRO A N 1
ATOM 650 C CA . PRO A 1 94 ? 6.194 -3.140 -0.719 1.00 54.25 339 PRO A CA 1
ATOM 651 C C . PRO A 1 94 ? 6.630 -3.503 -2.128 1.00 63.45 339 PRO A C 1
ATOM 652 O O . PRO A 1 94 ? 7.819 -3.704 -2.380 1.00 62.96 339 PRO A O 1
ATOM 656 N N . GLY A 1 95 ? 5.666 -3.593 -3.035 1.00 60.60 340 GLY A N 1
ATOM 657 C CA . GLY A 1 95 ? 5.961 -3.806 -4.436 1.00 82.91 340 GLY A CA 1
ATOM 658 C C . GLY A 1 95 ? 6.467 -5.191 -4.782 1.00 52.25 340 GLY A C 1
ATOM 659 O O . GLY A 1 95 ? 5.896 -6.201 -4.371 1.00 53.69 340 GLY A O 1
ATOM 660 N N . LEU A 1 96 ? 7.553 -5.227 -5.545 1.00 45.64 341 LEU A N 1
ATOM 661 C CA . LEU A 1 96 ? 8.119 -6.474 -6.044 1.00 49.30 341 LEU A CA 1
ATOM 662 C C . LEU A 1 96 ? 8.861 -7.242 -4.950 1.00 63.36 341 LEU A C 1
ATOM 663 O O . LEU A 1 96 ? 9.230 -8.403 -5.135 1.00 82.99 341 LEU A O 1
ATOM 668 N N . GLN A 1 97 ? 9.067 -6.593 -3.808 1.00 66.49 342 GLN A N 1
ATOM 669 C CA . GLN A 1 97 ? 9.794 -7.201 -2.698 1.00 64.28 342 GLN A CA 1
ATOM 670 C C . GLN A 1 97 ? 9.104 -8.459 -2.177 1.00 71.33 342 GLN A C 1
ATOM 671 O O . GLN A 1 97 ? 9.765 -9.428 -1.806 1.00 56.17 342 GLN A O 1
ATOM 677 N N . ARG A 1 98 ? 7.776 -8.443 -2.154 1.00 63.17 343 ARG A N 1
ATOM 678 C CA . ARG A 1 98 ? 7.014 -9.577 -1.643 1.00 78.30 343 ARG A CA 1
ATOM 679 C C . ARG A 1 98 ? 7.083 -10.769 -2.593 1.00 82.16 343 ARG A C 1
ATOM 680 O O . ARG A 1 98 ? 6.854 -11.909 -2.189 1.00 108.83 343 ARG A O 1
ATOM 688 N N . SER A 1 99 ? 7.404 -10.500 -3.854 1.00 62.00 344 SER A N 1
ATOM 689 C CA . SER A 1 99 ? 7.453 -11.542 -4.873 1.00 62.62 344 SER A CA 1
ATOM 690 C C . SER A 1 99 ? 8.797 -12.266 -4.879 1.00 70.97 344 SER A C 1
ATOM 691 O O . SER A 1 99 ? 8.867 -13.463 -5.156 1.00 62.69 344 SER A O 1
ATOM 694 N N . VAL A 1 100 ? 9.860 -11.531 -4.570 1.00 68.44 345 VAL A N 1
ATOM 695 C CA . VAL A 1 100 ? 11.207 -12.090 -4.575 1.00 67.21 345 VAL A CA 1
ATOM 696 C C . VAL A 1 100 ? 11.713 -12.359 -3.160 1.00 73.83 345 VAL A C 1
ATOM 697 O O . VAL A 1 100 ? 12.913 -12.537 -2.945 1.00 60.56 345 VAL A O 1
ATOM 701 N N . TYR A 1 101 ? 10.792 -12.390 -2.202 1.00 61.61 346 TYR A N 1
ATOM 702 C CA . TYR A 1 101 ? 11.138 -12.623 -0.802 1.00 75.44 346 TYR A CA 1
ATOM 703 C C . TYR A 1 101 ? 11.762 -14.000 -0.598 1.00 84.95 346 TYR A C 1
ATOM 704 O O . TYR A 1 101 ? 12.692 -14.161 0.196 1.00 63.69 346 TYR A O 1
ATOM 713 N N . LYS A 1 102 ? 11.242 -14.985 -1.322 1.00 100.13 347 LYS A N 1
ATOM 714 C CA . LYS A 1 102 ? 11.737 -16.354 -1.246 1.00 116.97 347 LYS A CA 1
ATOM 715 C C . LYS A 1 102 ? 13.209 -16.426 -1.640 1.00 113.76 347 LYS A C 1
ATOM 716 O O . LYS A 1 102 ? 14.023 -17.044 -0.948 1.00 110.22 347 LYS A O 1
ATOM 722 N N . SER A 1 103 ? 13.543 -15.779 -2.753 1.00 104.65 348 SER A N 1
ATOM 723 C CA . SER A 1 103 ? 14.909 -15.768 -3.262 1.00 91.28 348 SER A CA 1
ATOM 724 C C . SER A 1 103 ? 15.843 -14.965 -2.363 1.00 93.41 348 SER A C 1
ATOM 725 O O . SER A 1 103 ? 17.017 -15.302 -2.224 1.00 89.66 348 SER A O 1
ATOM 728 N N . ALA A 1 104 ? 15.322 -13.901 -1.761 1.00 92.20 349 ALA A N 1
ATOM 729 C CA . ALA A 1 104 ? 16.108 -13.091 -0.837 1.00 53.24 349 ALA A CA 1
ATOM 730 C C . ALA A 1 104 ? 16.470 -13.907 0.397 1.00 80.26 349 ALA A C 1
ATOM 731 O O . ALA A 1 104 ? 17.627 -13.932 0.825 1.00 87.64 349 ALA A O 1
ATOM 733 N N . VAL A 1 105 ? 15.471 -14.579 0.958 1.00 90.07 350 VAL A N 1
ATOM 734 C CA . VAL A 1 105 ? 15.680 -15.443 2.113 1.00 77.63 350 VAL A CA 1
ATOM 735 C C . VAL A 1 105 ? 16.661 -16.564 1.782 1.00 76.39 350 VAL A C 1
ATOM 736 O O . VAL A 1 105 ? 17.578 -16.840 2.554 1.00 65.21 350 VAL A O 1
ATOM 740 N N . PHE A 1 106 ? 16.475 -17.193 0.625 1.00 93.03 351 PHE A N 1
ATOM 741 C CA . PHE A 1 106 ? 17.330 -18.302 0.209 1.00 101.58 351 PHE A CA 1
ATOM 742 C C . PHE A 1 106 ? 18.785 -17.869 0.026 1.00 72.55 351 PHE A C 1
ATOM 743 O O . PHE A 1 106 ? 19.698 -18.483 0.580 1.00 87.51 351 PHE A O 1
ATOM 751 N N . LEU A 1 107 ? 18.989 -16.813 -0.756 1.00 81.29 352 LEU A N 1
ATOM 752 C CA . LEU A 1 107 ? 20.322 -16.280 -1.021 1.00 86.15 352 LEU A CA 1
ATOM 753 C C . LEU A 1 107 ? 21.014 -15.856 0.271 1.00 71.94 352 LEU A C 1
ATOM 754 O O . LEU A 1 107 ? 22.176 -16.206 0.516 1.00 71.09 352 LEU A O 1
ATOM 759 N N . GLY A 1 108 ? 20.288 -15.102 1.092 1.00 59.94 353 GLY A N 1
ATOM 760 C CA . GLY A 1 108 ? 20.796 -14.655 2.373 1.00 53.96 353 GLY A CA 1
ATOM 761 C C . GLY A 1 108 ? 21.222 -15.816 3.249 1.00 71.86 353 GLY A C 1
ATOM 762 O O . GLY A 1 108 ? 22.319 -15.811 3.801 1.00 88.30 353 GLY A O 1
ATOM 763 N N . ASN A 1 109 ? 20.353 -16.815 3.365 1.00 83.18 354 ASN A N 1
ATOM 764 C CA . ASN A 1 109 ? 20.646 -18.006 4.154 1.00 85.07 354 ASN A CA 1
ATOM 765 C C . ASN A 1 109 ? 21.885 -18.727 3.647 1.00 86.18 354 ASN A C 1
ATOM 766 O O . ASN A 1 109 ? 22.731 -19.154 4.433 1.00 114.43 354 ASN A O 1
ATOM 771 N N . HIS A 1 110 ? 21.984 -18.855 2.327 1.00 72.02 355 HIS A N 1
ATOM 772 C CA . HIS A 1 110 ? 23.126 -19.509 1.705 1.00 90.30 355 HIS A CA 1
ATOM 773 C C . HIS A 1 110 ? 24.422 -18.798 2.074 1.00 99.31 355 HIS A C 1
ATOM 774 O O . HIS A 1 110 ? 25.343 -19.419 2.602 1.00 121.55 355 HIS A O 1
ATOM 781 N N . ILE A 1 111 ? 24.487 -17.496 1.812 1.00 97.00 356 ILE A N 1
ATOM 782 C CA . ILE A 1 111 ? 25.706 -16.738 2.089 1.00 92.67 356 ILE A CA 1
ATOM 783 C C . ILE A 1 111 ? 26.058 -16.740 3.580 1.00 103.07 356 ILE A C 1
ATOM 784 O O . ILE A 1 111 ? 27.221 -16.920 3.952 1.00 119.64 356 ILE A O 1
ATOM 789 N N . ILE A 1 112 ? 25.049 -16.554 4.428 1.00 98.29 357 ILE A N 1
ATOM 790 C CA . ILE A 1 112 ? 25.249 -16.546 5.875 1.00 111.82 357 ILE A CA 1
ATOM 791 C C . ILE A 1 112 ? 25.816 -17.873 6.373 1.00 125.75 357 ILE A C 1
ATOM 792 O O . ILE A 1 112 ? 26.788 -17.895 7.128 1.00 129.99 357 ILE A O 1
ATOM 797 N N . GLN A 1 113 ? 25.214 -18.978 5.941 1.00 119.40 358 GLN A N 1
ATOM 798 C CA . GLN A 1 113 ? 25.681 -20.300 6.346 1.00 133.06 358 GLN A CA 1
ATOM 799 C C . GLN A 1 113 ? 27.062 -20.609 5.773 1.00 140.75 358 GLN A C 1
ATOM 800 O O . GLN A 1 113 ? 27.846 -21.333 6.388 1.00 156.09 358 GLN A O 1
ATOM 806 N N . VAL A 1 114 ? 27.357 -20.062 4.597 1.00 125.98 359 VAL A N 1
ATOM 807 C CA . VAL A 1 114 ? 28.681 -20.213 4.001 1.00 126.86 359 VAL A CA 1
ATOM 808 C C . VAL A 1 114 ? 29.728 -19.519 4.862 1.00 136.69 359 VAL A C 1
ATOM 809 O O . VAL A 1 114 ? 30.781 -20.088 5.152 1.00 163.03 359 VAL A O 1
ATOM 813 N N . LEU A 1 115 ? 29.430 -18.292 5.279 1.00 125.48 360 LEU A N 1
ATOM 814 C CA . LEU A 1 115 ? 30.342 -17.548 6.140 1.00 141.51 360 LEU A CA 1
ATOM 815 C C . LEU A 1 115 ? 30.502 -18.230 7.496 1.00 164.58 360 LEU A C 1
ATOM 816 O O . LEU A 1 115 ? 31.601 -18.280 8.044 1.00 167.27 360 LEU A O 1
ATOM 821 N N . LEU A 1 116 ? 29.405 -18.754 8.033 1.00 164.08 361 LEU A N 1
ATOM 822 C CA . LEU A 1 116 ? 29.452 -19.465 9.306 1.00 166.99 361 LEU A CA 1
ATOM 823 C C . LEU A 1 116 ? 30.303 -20.726 9.195 1.00 163.33 361 LEU A C 1
ATOM 824 O O . LEU A 1 116 ? 30.945 -21.137 10.158 1.00 174.58 361 LEU A O 1
ATOM 829 N N . GLY A 1 117 ? 30.307 -21.331 8.012 1.00 124.09 362 GLY A N 1
ATOM 830 C CA . GLY A 1 117 ? 31.097 -22.523 7.770 1.00 158.83 362 GLY A CA 1
ATOM 831 C C . GLY A 1 117 ? 30.247 -23.775 7.681 1.00 186.64 362 GLY A C 1
ATOM 832 O O . GLY A 1 117 ? 30.574 -24.801 8.277 1.00 214.38 362 GLY A O 1
ATOM 833 N N . GLU A 1 123 ? 20.518 -25.845 -1.811 1.00 146.41 368 GLU A N 1
ATOM 834 C CA . GLU A 1 123 ? 19.611 -26.251 -2.877 1.00 176.11 368 GLU A CA 1
ATOM 835 C C . GLU A 1 123 ? 20.014 -25.633 -4.211 1.00 195.37 368 GLU A C 1
ATOM 836 O O . GLU A 1 123 ? 20.733 -24.635 -4.252 1.00 195.18 368 GLU A O 1
ATOM 842 N N . ASP A 1 124 ? 19.547 -26.235 -5.300 1.00 176.06 369 ASP A N 1
ATOM 843 C CA . ASP A 1 124 ? 19.849 -25.745 -6.639 1.00 179.77 369 ASP A CA 1
ATOM 844 C C . ASP A 1 124 ? 19.194 -24.386 -6.869 1.00 179.35 369 ASP A C 1
ATOM 845 O O . ASP A 1 124 ? 18.004 -24.210 -6.608 1.00 176.90 369 ASP A O 1
ATOM 850 N N . TRP A 1 125 ? 19.978 -23.431 -7.359 1.00 188.09 370 TRP A N 1
ATOM 851 C CA . TRP A 1 125 ? 19.515 -22.055 -7.520 1.00 179.30 370 TRP A CA 1
ATOM 852 C C . TRP A 1 125 ? 18.462 -21.905 -8.615 1.00 199.35 370 TRP A C 1
ATOM 853 O O . TRP A 1 125 ? 17.545 -21.093 -8.492 1.00 212.32 370 TRP A O 1
ATOM 864 N N . ASP A 1 126 ? 18.595 -22.682 -9.684 1.00 200.01 371 ASP A N 1
ATOM 865 C CA . ASP A 1 126 ? 17.638 -22.623 -10.782 1.00 210.92 371 ASP A CA 1
ATOM 866 C C . ASP A 1 126 ? 16.320 -23.281 -10.384 1.00 233.82 371 ASP A C 1
ATOM 867 O O . ASP A 1 126 ? 15.251 -22.885 -10.847 1.00 248.23 371 ASP A O 1
ATOM 872 N N . VAL A 1 127 ? 16.407 -24.287 -9.519 1.00 233.94 372 VAL A N 1
ATOM 873 C CA . VAL A 1 127 ? 15.226 -24.997 -9.041 1.00 225.53 372 VAL A CA 1
ATOM 874 C C . VAL A 1 127 ? 14.399 -24.119 -8.106 1.00 203.59 372 VAL A C 1
ATOM 875 O O . VAL A 1 127 ? 13.177 -24.036 -8.235 1.00 201.60 372 VAL A O 1
ATOM 879 N N . VAL A 1 128 ? 15.072 -23.455 -7.171 1.00 207.70 373 VAL A N 1
ATOM 880 C CA . VAL A 1 128 ? 14.394 -22.583 -6.220 1.00 191.42 373 VAL A CA 1
ATOM 881 C C . VAL A 1 128 ? 13.985 -21.263 -6.874 1.00 181.66 373 VAL A C 1
ATOM 882 O O . VAL A 1 128 ? 13.187 -20.506 -6.319 1.00 158.05 373 VAL A O 1
ATOM 886 N N . GLY A 1 129 ? 14.539 -20.993 -8.053 1.00 207.07 374 GLY A N 1
ATOM 887 C CA . GLY A 1 129 ? 14.145 -19.838 -8.840 1.00 170.35 374 GLY A CA 1
ATOM 888 C C . GLY A 1 129 ? 14.944 -18.576 -8.574 1.00 117.48 374 GLY A C 1
ATOM 889 O O . GLY A 1 129 ? 14.532 -17.484 -8.963 1.00 96.21 374 GLY A O 1
ATOM 890 N N . VAL A 1 130 ? 16.091 -18.722 -7.917 1.00 118.19 375 VAL A N 1
ATOM 891 C CA . VAL A 1 130 ? 16.931 -17.576 -7.585 1.00 112.73 375 VAL A CA 1
ATOM 892 C C . VAL A 1 130 ? 17.622 -16.997 -8.819 1.00 121.47 375 VAL A C 1
ATOM 893 O O . VAL A 1 130 ? 17.646 -15.780 -9.009 1.00 108.14 375 VAL A O 1
ATOM 897 N N . ALA A 1 131 ? 18.171 -17.872 -9.657 1.00 133.38 376 ALA A N 1
ATOM 898 C CA . ALA A 1 131 ? 18.885 -17.448 -10.858 1.00 100.11 376 ALA A CA 1
ATOM 899 C C . ALA A 1 131 ? 17.990 -16.629 -11.785 1.00 97.57 376 ALA A C 1
ATOM 900 O O . ALA A 1 131 ? 18.386 -15.562 -12.266 1.00 96.35 376 ALA A O 1
ATOM 902 N N . LYS A 1 132 ? 16.783 -17.134 -12.024 1.00 114.27 377 LYS A N 1
ATOM 903 C CA . LYS A 1 132 ? 15.812 -16.456 -12.876 1.00 102.61 377 LYS A CA 1
ATOM 904 C C . LYS A 1 132 ? 15.448 -15.085 -12.319 1.00 94.29 377 LYS A C 1
ATOM 905 O O . LYS A 1 132 ? 15.134 -14.163 -13.071 1.00 107.21 377 LYS A O 1
ATOM 911 N N . ASP A 1 133 ? 15.490 -14.956 -10.997 1.00 102.42 378 ASP A N 1
ATOM 912 C CA . ASP A 1 133 ? 15.245 -13.672 -10.354 1.00 105.80 378 ASP A CA 1
ATOM 913 C C . ASP A 1 133 ? 16.437 -12.742 -10.547 1.00 81.76 378 ASP A C 1
ATOM 914 O O . ASP A 1 133 ? 16.271 -11.536 -10.726 1.00 84.49 378 ASP A O 1
ATOM 919 N N . LEU A 1 134 ? 17.639 -13.309 -10.515 1.00 70.90 379 LEU A N 1
ATOM 920 C CA . LEU A 1 134 ? 18.853 -12.525 -10.696 1.00 80.80 379 LEU A CA 1
ATOM 921 C C . LEU A 1 134 ? 18.992 -12.050 -12.138 1.00 86.71 379 LEU A C 1
ATOM 922 O O . LEU A 1 134 ? 19.688 -11.072 -12.409 1.00 82.08 379 LEU A O 1
ATOM 927 N N . GLU A 1 135 ? 18.330 -12.741 -13.062 1.00 115.23 380 GLU A N 1
ATOM 928 C CA . GLU A 1 135 ? 18.326 -12.316 -14.460 1.00 105.29 380 GLU A CA 1
ATOM 929 C C . GLU A 1 135 ? 17.588 -10.990 -14.629 1.00 75.16 380 GLU A C 1
ATOM 930 O O . GLU A 1 135 ? 17.907 -10.199 -15.517 1.00 71.00 380 GLU A O 1
ATOM 936 N N . SER A 1 136 ? 16.601 -10.755 -13.771 1.00 74.34 381 SER A N 1
ATOM 937 C CA . SER A 1 136 ? 15.820 -9.525 -13.815 1.00 83.39 381 SER A CA 1
ATOM 938 C C . SER A 1 136 ? 16.453 -8.446 -12.944 1.00 87.60 381 SER A C 1
ATOM 939 O O . SER A 1 136 ? 16.685 -8.657 -11.755 1.00 85.92 381 SER A O 1
ATOM 942 N N . ALA A 1 137 ? 16.729 -7.293 -13.543 1.00 79.22 382 ALA A N 1
ATOM 943 C CA . ALA A 1 137 ? 17.369 -6.192 -12.833 1.00 50.23 382 ALA A CA 1
ATOM 944 C C . ALA A 1 137 ? 16.476 -5.638 -11.730 1.00 60.34 382 ALA A C 1
ATOM 945 O O . ALA A 1 137 ? 16.957 -5.260 -10.664 1.00 86.64 382 ALA A O 1
ATOM 947 N N . TRP A 1 138 ? 15.174 -5.589 -11.992 1.00 50.73 383 TRP A N 1
ATOM 948 C CA . TRP A 1 138 ? 14.234 -5.025 -11.033 1.00 73.90 383 TRP A CA 1
ATOM 949 C C . TRP A 1 138 ? 14.037 -5.972 -9.854 1.00 72.64 383 TRP A C 1
ATOM 950 O O . TRP A 1 138 ? 13.950 -5.539 -8.701 1.00 79.68 383 TRP A O 1
ATOM 961 N N . LYS A 1 139 ? 13.976 -7.266 -10.152 1.00 65.65 384 LYS A N 1
ATOM 962 C CA . LYS A 1 139 ? 13.910 -8.283 -9.111 1.00 64.59 384 LYS A CA 1
ATOM 963 C C . LYS A 1 139 ? 15.215 -8.305 -8.325 1.00 61.91 384 LYS A C 1
ATOM 964 O O . LYS A 1 139 ? 15.217 -8.545 -7.117 1.00 66.81 384 LYS A O 1
ATOM 970 N N . ARG A 1 140 ? 16.323 -8.053 -9.018 1.00 52.04 385 ARG A N 1
ATOM 971 C CA . ARG A 1 140 ? 17.613 -7.908 -8.355 1.00 61.14 385 ARG A CA 1
ATOM 972 C C . ARG A 1 140 ? 17.539 -6.785 -7.337 1.00 69.76 385 ARG A C 1
ATOM 973 O O . ARG A 1 140 ? 17.826 -6.988 -6.167 1.00 71.95 385 ARG A O 1
ATOM 981 N N . ARG A 1 141 ? 17.138 -5.604 -7.794 1.00 83.77 386 ARG A N 1
ATOM 982 C CA . ARG A 1 141 ? 17.037 -4.436 -6.928 1.00 83.33 386 ARG A CA 1
ATOM 983 C C . ARG A 1 141 ? 16.110 -4.679 -5.738 1.00 76.15 386 ARG A C 1
ATOM 984 O O . ARG A 1 141 ? 16.396 -4.243 -4.623 1.00 74.48 386 ARG A O 1
ATOM 992 N N . ALA A 1 142 ? 15.007 -5.384 -5.976 1.00 72.93 387 ALA A N 1
ATOM 993 C CA . ALA A 1 142 ? 14.080 -5.727 -4.901 1.00 69.27 387 ALA A CA 1
ATOM 994 C C . ALA A 1 142 ? 14.757 -6.624 -3.864 1.00 48.53 387 ALA A C 1
ATOM 995 O O . ALA A 1 142 ? 14.679 -6.368 -2.657 1.00 38.19 387 ALA A O 1
ATOM 997 N N . ILE A 1 143 ? 15.422 -7.672 -4.346 1.00 64.47 388 ILE A N 1
ATOM 998 C CA . ILE A 1 143 ? 16.191 -8.571 -3.488 1.00 66.81 388 ILE A CA 1
ATOM 999 C C . ILE A 1 143 ? 17.218 -7.797 -2.668 1.00 64.15 388 ILE A C 1
ATOM 1000 O O . ILE A 1 143 ? 17.383 -8.037 -1.474 1.00 46.57 388 ILE A O 1
ATOM 1005 N N . ALA A 1 144 ? 17.896 -6.859 -3.321 1.00 75.04 389 ALA A N 1
ATOM 1006 C CA . ALA A 1 144 ? 18.905 -6.027 -2.682 1.00 61.99 389 ALA A CA 1
ATOM 1007 C C . ALA A 1 144 ? 18.289 -5.187 -1.576 1.00 55.93 389 ALA A C 1
ATOM 1008 O O . ALA A 1 144 ? 18.878 -5.024 -0.509 1.00 56.65 389 ALA A O 1
ATOM 1010 N N . GLU A 1 145 ? 17.100 -4.653 -1.838 1.00 60.08 390 GLU A N 1
ATOM 1011 C CA . GLU A 1 145 ? 16.377 -3.888 -0.833 1.00 47.16 390 GLU A CA 1
ATOM 1012 C C . GLU A 1 145 ? 16.065 -4.767 0.372 1.00 45.28 390 GLU A C 1
ATOM 1013 O O . GLU A 1 145 ? 16.269 -4.359 1.515 1.00 53.28 390 GLU A O 1
ATOM 1019 N N . LEU A 1 146 ? 15.594 -5.983 0.115 1.00 51.54 391 LEU A N 1
ATOM 1020 C CA . LEU A 1 146 ? 15.282 -6.907 1.202 1.00 45.44 391 LEU A CA 1
ATOM 1021 C C . LEU A 1 146 ? 16.513 -7.277 2.031 1.00 38.64 391 LEU A C 1
ATOM 1022 O O . LEU A 1 146 ? 16.451 -7.283 3.256 1.00 49.27 391 LEU A O 1
ATOM 1027 N N . ILE A 1 147 ? 17.623 -7.584 1.367 1.00 48.00 392 ILE A N 1
ATOM 1028 C CA . ILE A 1 147 ? 18.855 -7.953 2.064 1.00 53.18 392 ILE A CA 1
ATOM 1029 C C . ILE A 1 147 ? 19.373 -6.776 2.883 1.00 48.51 392 ILE A C 1
ATOM 1030 O O . ILE A 1 147 ? 19.865 -6.944 4.003 1.00 52.06 392 ILE A O 1
ATOM 1035 N N . LYS A 1 148 ? 19.258 -5.583 2.307 1.00 43.62 393 LYS A N 1
ATOM 1036 C CA . LYS A 1 148 ? 19.581 -4.349 3.007 1.00 43.09 393 LYS A CA 1
ATOM 1037 C C . LYS A 1 148 ? 18.779 -4.266 4.298 1.00 46.36 393 LYS A C 1
ATOM 1038 O O . LYS A 1 148 ? 19.336 -4.060 5.380 1.00 50.25 393 LYS A O 1
ATOM 1044 N N . LYS A 1 149 ? 17.468 -4.450 4.169 1.00 50.72 394 LYS A N 1
ATOM 1045 C CA . LYS A 1 149 ? 16.566 -4.420 5.312 1.00 38.51 394 LYS A CA 1
ATOM 1046 C C . LYS A 1 149 ? 16.980 -5.449 6.362 1.00 34.86 394 LYS A C 1
ATOM 1047 O O . LYS A 1 149 ? 16.958 -5.164 7.559 1.00 78.22 394 LYS A O 1
ATOM 1053 N N . PHE A 1 150 ? 17.376 -6.632 5.900 1.00 50.17 395 PHE A N 1
ATOM 1054 C CA . PHE A 1 150 ? 17.929 -7.669 6.767 1.00 60.06 395 PHE A CA 1
ATOM 1055 C C . PHE A 1 150 ? 19.116 -7.141 7.566 1.00 51.86 395 PHE A C 1
ATOM 1056 O O . PHE A 1 150 ? 19.233 -7.387 8.765 1.00 53.13 395 PHE A O 1
ATOM 1064 N N . GLN A 1 151 ? 19.995 -6.415 6.883 1.00 60.04 396 GLN A N 1
ATOM 1065 C CA . GLN A 1 151 ? 21.209 -5.883 7.494 1.00 64.05 396 GLN A CA 1
ATOM 1066 C C . GLN A 1 151 ? 20.914 -4.829 8.564 1.00 63.13 396 GLN A C 1
ATOM 1067 O O . GLN A 1 151 ? 21.335 -4.953 9.727 1.00 80.71 396 GLN A O 1
ATOM 1073 N N . VAL A 1 152 ? 20.182 -3.790 8.179 1.00 60.29 397 VAL A N 1
ATOM 1074 C CA . VAL A 1 152 ? 19.905 -2.712 9.118 1.00 65.67 397 VAL A CA 1
ATOM 1075 C C . VAL A 1 152 ? 18.845 -3.103 10.150 1.00 55.92 397 VAL A C 1
ATOM 1076 O O . VAL A 1 152 ? 18.546 -2.326 11.057 1.00 62.45 397 VAL A O 1
ATOM 1080 N N . SER A 1 153 ? 18.286 -4.305 10.025 1.00 49.31 398 SER A N 1
ATOM 1081 C CA . SER A 1 153 ? 17.373 -4.811 11.047 1.00 55.40 398 SER A CA 1
ATOM 1082 C C . SER A 1 153 ? 18.149 -5.311 12.258 1.00 52.35 398 SER A C 1
ATOM 1083 O O . SER A 1 153 ? 17.626 -5.345 13.370 1.00 85.94 398 SER A O 1
ATOM 1086 N N . ILE A 1 154 ? 19.397 -5.710 12.042 1.00 47.60 399 ILE A N 1
ATOM 1087 C CA . ILE A 1 154 ? 20.238 -6.143 13.148 1.00 59.17 399 ILE A CA 1
ATOM 1088 C C . ILE A 1 154 ? 21.239 -5.056 13.501 1.00 59.09 399 ILE A C 1
ATOM 1089 O O . ILE A 1 154 ? 21.836 -5.080 14.577 1.00 88.20 399 ILE A O 1
ATOM 1094 N N . LEU A 1 155 ? 21.421 -4.098 12.596 1.00 65.20 400 LEU A N 1
ATOM 1095 C CA . LEU A 1 155 ? 22.285 -2.960 12.898 1.00 56.61 400 LEU A CA 1
ATOM 1096 C C . LEU A 1 155 ? 21.642 -1.984 13.884 1.00 53.59 400 LEU A C 1
ATOM 1097 O O . LEU A 1 155 ? 22.295 -1.515 14.816 1.00 76.24 400 LEU A O 1
ATOM 1102 N N . GLU A 1 156 ? 20.364 -1.681 13.679 1.00 52.75 401 GLU A N 1
ATOM 1103 C CA . GLU A 1 156 ? 19.664 -0.715 14.523 1.00 68.37 401 GLU A CA 1
ATOM 1104 C C . GLU A 1 156 ? 18.925 -1.391 15.676 1.00 78.15 401 GLU A C 1
ATOM 1105 O O . GLU A 1 156 ? 18.669 -2.595 15.641 1.00 84.13 401 GLU A O 1
ATOM 1111 N N . GLN A 1 157 ? 18.584 -0.604 16.694 1.00 67.22 402 GLN A N 1
ATOM 1112 C CA . GLN A 1 157 ? 17.880 -1.116 17.866 1.00 71.49 402 GLN A CA 1
ATOM 1113 C C . GLN A 1 157 ? 16.381 -1.245 17.612 1.00 71.32 402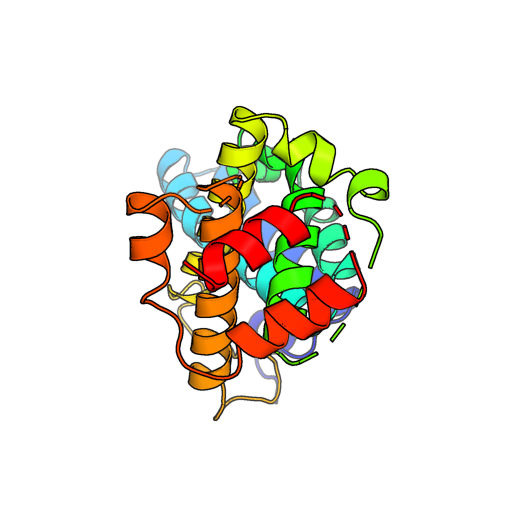 GLN A C 1
ATOM 1114 O O . GLN A 1 157 ? 15.614 -0.332 17.920 1.00 65.61 402 GLN A O 1
ATOM 1120 N N . CYS A 1 158 ? 15.972 -2.381 17.052 1.00 78.26 403 CYS A N 1
ATOM 1121 C CA . CYS A 1 158 ? 14.561 -2.653 16.794 1.00 66.00 403 CYS A CA 1
ATOM 1122 C C . CYS A 1 158 ? 13.767 -2.671 18.091 1.00 61.31 403 CYS A C 1
ATOM 1123 O O . CYS A 1 158 ? 12.678 -2.102 18.175 1.00 57.60 403 CYS A O 1
ATOM 1126 N N . PHE A 1 159 ? 14.323 -3.339 19.097 1.00 72.24 404 PHE A N 1
ATOM 1127 C CA . PHE A 1 159 ? 13.756 -3.322 20.435 1.00 82.02 404 PHE A CA 1
ATOM 1128 C C . PHE A 1 159 ? 14.577 -2.386 21.307 1.00 90.99 404 PHE A C 1
ATOM 1129 O O . PHE A 1 159 ? 15.803 -2.345 21.201 1.00 87.84 404 PHE A O 1
ATOM 1137 N N . ASP A 1 160 ? 13.902 -1.637 22.171 1.00 95.69 405 ASP A N 1
ATOM 1138 C CA . ASP A 1 160 ? 14.583 -0.710 23.064 1.00 93.79 405 ASP A CA 1
ATOM 1139 C C . ASP A 1 160 ? 15.383 -1.469 24.118 1.00 83.02 405 ASP A C 1
ATOM 1140 O O . ASP A 1 160 ? 16.295 -0.919 24.737 1.00 65.15 405 ASP A O 1
ATOM 1145 N N . LYS A 1 161 ? 15.034 -2.736 24.314 1.00 84.89 406 LYS A N 1
ATOM 1146 C CA . LYS A 1 161 ? 15.820 -3.634 25.150 1.00 78.48 406 LYS A CA 1
ATOM 1147 C C . LYS A 1 161 ? 16.627 -4.580 24.271 1.00 75.70 406 LYS A C 1
ATOM 1148 O O . LYS A 1 161 ? 16.069 -5.246 23.398 1.00 79.61 406 LYS A O 1
ATOM 1154 N N . PRO A 1 162 ? 17.948 -4.639 24.497 1.00 83.44 407 PRO A N 1
ATOM 1155 C CA . PRO A 1 162 ? 18.844 -5.477 23.693 1.00 99.79 407 PRO A CA 1
ATOM 1156 C C . PRO A 1 162 ? 18.530 -6.963 23.825 1.00 100.97 407 PRO A C 1
ATOM 1157 O O . PRO A 1 162 ? 18.606 -7.523 24.919 1.00 95.94 407 PRO A O 1
ATOM 1161 N N . VAL A 1 163 ? 18.174 -7.589 22.710 1.00 94.83 408 VAL A N 1
ATOM 1162 C CA . VAL A 1 163 ? 17.866 -9.011 22.691 1.00 80.75 408 VAL A CA 1
ATOM 1163 C C . VAL A 1 163 ? 18.809 -9.729 21.735 1.00 98.07 408 VAL A C 1
ATOM 1164 O O . VAL A 1 163 ? 18.915 -9.352 20.568 1.00 103.29 408 VAL A O 1
ATOM 1168 N N . PRO A 1 164 ? 19.504 -10.763 22.235 1.00 80.47 409 PRO A N 1
ATOM 1169 C CA . PRO A 1 164 ? 20.504 -11.507 21.461 1.00 87.99 409 PRO A CA 1
ATOM 1170 C C . PRO A 1 164 ? 19.958 -12.032 20.138 1.00 103.12 409 PRO A C 1
ATOM 1171 O O . PRO A 1 164 ? 18.882 -12.631 20.110 1.00 104.15 409 PRO A O 1
ATOM 1175 N N . LEU A 1 165 ? 20.696 -11.785 19.059 1.00 111.79 410 LEU A N 1
ATOM 1176 C CA . LEU A 1 165 ? 20.333 -12.272 17.733 1.00 110.00 410 LEU A CA 1
ATOM 1177 C C . LEU A 1 165 ? 20.151 -13.784 17.757 1.00 107.37 410 LEU A C 1
ATOM 1178 O O . LEU A 1 165 ? 19.187 -14.317 17.208 1.00 85.04 410 LEU A O 1
ATOM 1183 N N . ILE A 1 166 ? 21.093 -14.464 18.400 1.00 114.30 411 ILE A N 1
ATOM 1184 C CA . ILE A 1 166 ? 20.964 -15.885 18.684 1.00 122.06 411 ILE A CA 1
ATOM 1185 C C . ILE A 1 166 ? 20.763 -16.068 20.182 1.00 127.16 411 ILE A C 1
ATOM 1186 O O . ILE A 1 166 ? 21.593 -15.629 20.979 1.00 110.60 411 ILE A O 1
ATOM 1191 N N . PRO A 1 167 ? 19.650 -16.706 20.572 1.00 128.74 412 PRO A N 1
ATOM 1192 C CA . PRO A 1 167 ? 19.344 -16.932 21.988 1.00 126.60 412 PRO A CA 1
ATOM 1193 C C . PRO A 1 167 ? 20.410 -17.775 22.678 1.00 166.21 412 PRO A C 1
ATOM 1194 O O . PRO A 1 167 ? 21.045 -18.609 22.031 1.00 170.03 412 PRO A O 1
ATOM 1198 N N . GLN A 1 168 ? 20.600 -17.536 23.974 1.00 174.34 413 GLN A N 1
ATOM 1199 C CA . GLN A 1 168 ? 21.590 -18.245 24.784 1.00 182.75 413 GLN A CA 1
ATOM 1200 C C . GLN A 1 168 ? 23.018 -18.026 24.283 1.00 178.12 413 GLN A C 1
ATOM 1201 O O . GLN A 1 168 ? 23.902 -18.847 24.527 1.00 175.11 413 GLN A O 1
ATOM 1207 N N . SER A 1 169 ? 23.236 -16.915 23.587 1.00 169.55 414 SER A N 1
ATOM 1208 C CA . SER A 1 169 ? 24.581 -16.506 23.189 1.00 177.52 414 SER A CA 1
ATOM 1209 C C . SER A 1 169 ? 24.761 -14.995 23.352 1.00 184.64 414 SER A C 1
ATOM 1210 O O . SER A 1 169 ? 24.856 -14.269 22.361 1.00 165.81 414 SER A O 1
ATOM 1213 N N . PRO A 1 170 ? 24.810 -14.518 24.609 1.00 186.49 415 PRO A N 1
ATOM 1214 C CA . PRO A 1 170 ? 24.853 -13.082 24.913 1.00 173.06 415 PRO A CA 1
ATOM 1215 C C . PRO A 1 170 ? 26.230 -12.439 24.740 1.00 145.71 415 PRO A C 1
ATOM 1216 O O . PRO A 1 170 ? 26.312 -11.337 24.201 1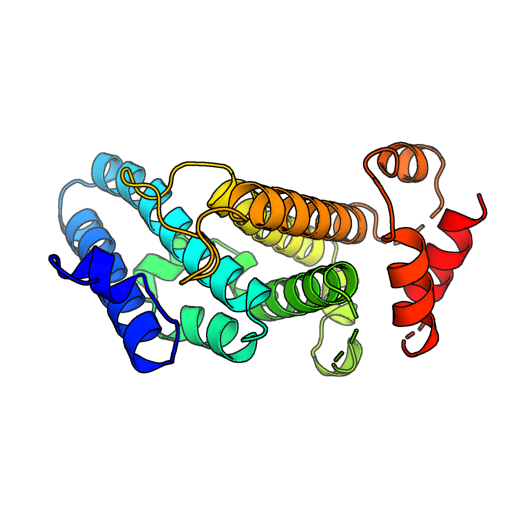.00 139.24 415 PRO A O 1
ATOM 1220 N N . LEU A 1 171 ? 27.288 -13.100 25.201 1.00 147.88 416 LEU A N 1
ATOM 1221 C CA . LEU A 1 171 ? 28.629 -12.525 25.112 1.00 160.36 416 LEU A CA 1
ATOM 1222 C C . LEU A 1 171 ? 29.122 -12.437 23.672 1.00 154.01 416 LEU A C 1
ATOM 1223 O O . LEU A 1 171 ? 29.792 -11.475 23.295 1.00 130.59 416 LEU A O 1
ATOM 1228 N N . ASN A 1 172 ? 28.790 -13.442 22.869 1.00 140.74 417 ASN A N 1
ATOM 1229 C CA . ASN A 1 172 ? 29.229 -13.481 21.480 1.00 100.72 417 ASN A CA 1
ATOM 1230 C C . ASN A 1 172 ? 28.276 -12.740 20.551 1.00 93.36 417 ASN A C 1
ATOM 1231 O O . ASN A 1 172 ? 28.348 -12.892 19.333 1.00 110.05 417 ASN A O 1
ATOM 1236 N N . ASN A 1 173 ? 27.392 -11.932 21.129 1.00 108.96 418 ASN A N 1
ATOM 1237 C CA . ASN A 1 173 ? 26.356 -11.253 20.357 1.00 84.41 418 ASN A CA 1
ATOM 1238 C C . ASN A 1 173 ? 26.913 -10.283 19.321 1.00 82.53 418 ASN A C 1
ATOM 1239 O O . ASN A 1 173 ? 26.472 -10.284 18.177 1.00 109.78 418 ASN A O 1
ATOM 1244 N N . ASP A 1 174 ? 27.874 -9.455 19.719 1.00 81.97 419 ASP A N 1
ATOM 1245 C CA . ASP A 1 174 ? 28.475 -8.497 18.795 1.00 91.17 419 ASP A CA 1
ATOM 1246 C C . ASP A 1 174 ? 29.290 -9.194 17.711 1.00 100.52 419 ASP A C 1
ATOM 1247 O O . ASP A 1 174 ? 29.328 -8.742 16.567 1.00 111.63 419 ASP A O 1
ATOM 1252 N N . ALA A 1 175 ? 29.944 -10.293 18.076 1.00 92.90 420 ALA A N 1
ATOM 1253 C CA . ALA A 1 175 ? 30.688 -11.088 17.108 1.00 98.20 420 ALA A CA 1
ATOM 1254 C C . ALA A 1 175 ? 29.735 -11.653 16.061 1.00 104.44 420 ALA A C 1
ATOM 1255 O O . ALA A 1 175 ? 29.948 -11.493 14.853 1.00 120.45 420 ALA A O 1
ATOM 1257 N N . VAL A 1 176 ? 28.678 -12.304 16.540 1.00 97.61 421 VAL A N 1
ATOM 1258 C CA . VAL A 1 176 ? 27.653 -12.876 15.675 1.00 94.62 421 VAL A CA 1
ATOM 1259 C C . VAL A 1 176 ? 27.051 -11.819 14.753 1.00 100.64 421 VAL A C 1
ATOM 1260 O O . VAL A 1 176 ? 26.958 -12.020 13.542 1.00 99.17 421 VAL A O 1
ATOM 1264 N N . ILE A 1 177 ? 26.661 -10.688 15.333 1.00 101.49 422 ILE A N 1
ATOM 1265 C CA . ILE A 1 177 ? 26.054 -9.594 14.583 1.00 95.62 422 ILE A CA 1
ATOM 1266 C C . ILE A 1 177 ? 26.991 -9.052 13.506 1.00 90.98 422 ILE A C 1
ATOM 1267 O O . ILE A 1 177 ? 26.578 -8.870 12.361 1.00 93.77 422 ILE A O 1
ATOM 1272 N N . ASP A 1 178 ? 28.247 -8.806 13.870 1.00 90.32 423 ASP A N 1
ATOM 1273 C CA . ASP A 1 178 ? 29.240 -8.341 12.905 1.00 107.82 423 ASP A CA 1
ATOM 1274 C C . ASP A 1 178 ? 29.380 -9.329 11.747 1.00 110.23 423 ASP A C 1
ATOM 1275 O O . ASP A 1 178 ? 29.347 -8.939 10.573 1.00 103.29 423 ASP A O 1
ATOM 1280 N N . ASN A 1 179 ? 29.520 -10.608 12.086 1.00 100.90 424 ASN A N 1
ATOM 1281 C CA . ASN A 1 179 ? 29.652 -11.655 11.077 1.00 97.14 424 ASN A CA 1
ATOM 1282 C C . ASN A 1 179 ? 28.466 -11.689 10.116 1.00 87.78 424 ASN A C 1
ATOM 1283 O O . ASN A 1 179 ? 28.642 -11.583 8.900 1.00 94.20 424 ASN A O 1
ATOM 1288 N N . VAL A 1 180 ? 27.263 -11.828 10.667 1.00 71.66 425 VAL A N 1
ATOM 1289 C CA . VAL A 1 180 ? 26.041 -11.871 9.868 1.00 66.36 425 VAL A CA 1
ATOM 1290 C C . VAL A 1 180 ? 25.921 -10.635 8.981 1.00 67.23 425 VAL A C 1
ATOM 1291 O O . VAL A 1 180 ? 25.547 -10.727 7.808 1.00 62.62 425 VAL A O 1
ATOM 1295 N N . ASN A 1 181 ? 26.261 -9.482 9.548 1.00 68.58 426 ASN A N 1
ATOM 1296 C CA . ASN A 1 181 ? 26.256 -8.229 8.807 1.00 69.66 426 ASN A CA 1
ATOM 1297 C C . ASN A 1 181 ? 27.180 -8.277 7.597 1.00 75.75 426 ASN A C 1
ATOM 1298 O O . ASN A 1 181 ? 26.805 -7.846 6.506 1.00 80.51 426 ASN A O 1
ATOM 1303 N N . LYS A 1 182 ? 28.388 -8.797 7.792 1.00 73.03 427 LYS A N 1
ATOM 1304 C CA . LYS A 1 182 ? 29.342 -8.905 6.692 1.00 77.55 427 LYS A CA 1
ATOM 1305 C C . LYS A 1 182 ? 28.849 -9.892 5.631 1.00 92.27 427 LYS A C 1
ATOM 1306 O O . LYS A 1 182 ? 29.029 -9.669 4.428 1.00 102.70 427 LYS A O 1
ATOM 1312 N N . ALA A 1 183 ? 28.217 -10.973 6.080 1.00 94.10 428 ALA A N 1
ATOM 1313 C CA . ALA A 1 183 ? 27.614 -11.941 5.168 1.00 87.64 428 ALA A CA 1
ATOM 1314 C C . ALA A 1 183 ? 26.582 -11.265 4.269 1.00 79.26 428 ALA A C 1
ATOM 1315 O O . ALA A 1 183 ? 26.649 -11.362 3.036 1.00 103.39 428 ALA A O 1
ATOM 1317 N N . LEU A 1 184 ? 25.635 -10.570 4.894 1.00 65.63 429 LEU A N 1
ATOM 1318 C CA . LEU A 1 184 ? 24.609 -9.841 4.159 1.00 45.89 429 LEU A CA 1
ATOM 1319 C C . LEU A 1 184 ? 25.233 -8.786 3.251 1.00 74.55 429 LEU A C 1
ATOM 1320 O O . LEU A 1 184 ? 24.689 -8.465 2.192 1.00 102.26 429 LEU A O 1
ATOM 1325 N N . GLN A 1 185 ? 26.381 -8.255 3.664 1.00 65.65 430 GLN A N 1
ATOM 1326 C CA . GLN A 1 185 ? 27.100 -7.286 2.848 1.00 77.82 430 GLN A CA 1
ATOM 1327 C C . GLN A 1 185 ? 27.587 -7.933 1.557 1.00 97.36 430 GLN A C 1
ATOM 1328 O O . GLN A 1 185 ? 27.432 -7.364 0.473 1.00 104.14 430 GLN A O 1
ATOM 1334 N N . PHE A 1 186 ? 28.167 -9.126 1.666 1.00 102.34 431 PHE A N 1
ATOM 1335 C CA . PHE A 1 186 ? 28.617 -9.824 0.466 1.00 92.33 431 PHE A CA 1
ATOM 1336 C C . PHE A 1 186 ? 27.435 -10.238 -0.408 1.00 71.92 431 PHE A C 1
ATOM 1337 O O . PHE A 1 186 ? 27.547 -10.251 -1.632 1.00 83.63 431 PHE A O 1
ATOM 1345 N N . ALA A 1 187 ? 26.310 -10.580 0.215 1.00 71.27 432 ALA A N 1
ATOM 1346 C CA . ALA A 1 187 ? 25.102 -10.889 -0.548 1.00 64.01 432 ALA A CA 1
ATOM 1347 C C . ALA A 1 187 ? 24.678 -9.675 -1.368 1.00 73.59 432 ALA A C 1
ATOM 1348 O O . ALA A 1 187 ? 24.328 -9.790 -2.550 1.00 82.54 432 ALA A O 1
ATOM 1350 N N . LEU A 1 188 ? 24.723 -8.509 -0.729 1.00 64.14 433 LEU A N 1
ATOM 1351 C CA . LEU A 1 188 ? 24.448 -7.251 -1.409 1.00 74.03 433 LEU A CA 1
ATOM 1352 C C . LEU A 1 188 ? 25.425 -7.016 -2.553 1.00 88.23 433 LEU A C 1
ATOM 1353 O O . LEU A 1 188 ? 25.052 -6.481 -3.595 1.00 94.48 433 LEU A O 1
ATOM 1358 N N . TRP A 1 189 ? 26.678 -7.415 -2.354 1.00 80.76 434 TRP A N 1
ATOM 1359 C CA . TRP A 1 189 ? 27.672 -7.295 -3.414 1.00 91.46 434 TRP A CA 1
ATOM 1360 C C . TRP A 1 189 ? 27.303 -8.189 -4.595 1.00 90.80 434 TRP A C 1
ATOM 1361 O O . TRP A 1 189 ? 27.459 -7.797 -5.752 1.00 98.65 434 TRP A O 1
ATOM 1372 N N . LEU A 1 190 ? 26.814 -9.390 -4.297 1.00 74.92 435 LEU A N 1
ATOM 1373 C CA . LEU A 1 190 ? 26.384 -10.324 -5.332 1.00 84.35 435 LEU A CA 1
ATOM 1374 C C . LEU A 1 190 ? 25.234 -9.753 -6.139 1.00 99.96 435 LEU A C 1
ATOM 1375 O O . LEU A 1 190 ? 25.230 -9.815 -7.369 1.00 116.49 435 LEU A O 1
ATOM 1380 N N . THR A 1 191 ? 24.254 -9.197 -5.437 1.00 111.81 436 THR A N 1
ATOM 1381 C CA . THR A 1 191 ? 23.071 -8.664 -6.097 1.00 123.81 436 THR A CA 1
ATOM 1382 C C . THR A 1 191 ? 23.383 -7.420 -6.928 1.00 115.90 436 THR A C 1
ATOM 1383 O O . THR A 1 191 ? 22.974 -7.315 -8.086 1.00 111.56 436 THR A O 1
ATOM 1387 N N . GLU A 1 192 ? 24.114 -6.483 -6.333 1.00 98.88 437 GLU A N 1
ATOM 1388 C CA . GLU A 1 192 ? 24.391 -5.203 -6.974 1.00 117.24 437 GLU A CA 1
ATOM 1389 C C . GLU A 1 192 ? 25.430 -5.310 -8.090 1.00 137.49 437 GLU A C 1
ATOM 1390 O O . GLU A 1 192 ? 25.541 -4.414 -8.927 1.00 150.24 437 GLU A O 1
ATOM 1396 N N . PHE A 1 193 ? 26.188 -6.401 -8.102 1.00 122.01 438 PHE A N 1
ATOM 1397 C CA . PHE A 1 193 ? 27.205 -6.602 -9.129 1.00 137.67 438 PHE A CA 1
ATOM 1398 C C . PHE A 1 193 ? 27.012 -7.923 -9.866 1.00 142.58 438 PHE A C 1
ATOM 1399 O O . PHE A 1 193 ? 27.964 -8.676 -10.073 1.00 159.12 438 PHE A O 1
ATOM 1407 N N . TYR A 1 194 ? 25.774 -8.195 -10.264 1.00 112.57 439 TYR A N 1
ATOM 1408 C CA . TYR A 1 194 ? 25.459 -9.407 -11.007 1.00 154.32 439 TYR A CA 1
ATOM 1409 C C 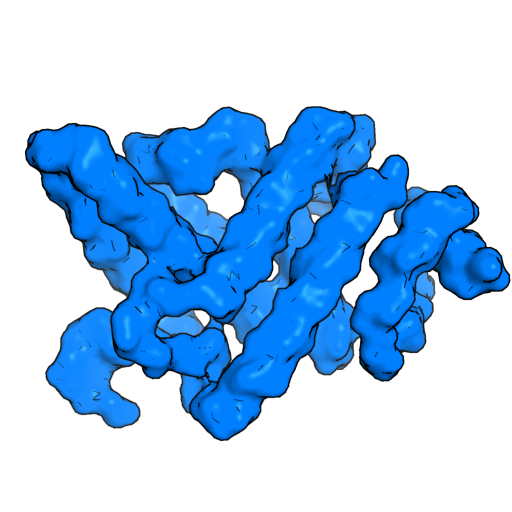. TYR A 1 194 ? 25.799 -9.243 -12.485 1.00 218.76 439 TYR A C 1
ATOM 1410 O O . TYR A 1 194 ? 25.600 -8.174 -13.062 1.00 230.17 439 TYR A O 1
ATOM 1419 N N . ASN A 1 198 ? 33.597 -8.964 -12.017 1.00 183.89 443 ASN A N 1
ATOM 1420 C CA . ASN A 1 198 ? 35.041 -8.926 -12.216 1.00 173.34 443 ASN A CA 1
ATOM 1421 C C . ASN A 1 198 ? 35.500 -7.590 -12.796 1.00 173.17 443 ASN A C 1
ATOM 1422 O O . ASN A 1 198 ? 36.610 -7.477 -13.318 1.00 175.51 443 ASN A O 1
ATOM 1427 N N . GLU A 1 199 ? 34.638 -6.581 -12.699 1.00 180.01 444 GLU A N 1
ATOM 1428 C CA . GLU A 1 199 ? 34.999 -5.220 -13.085 1.00 175.33 444 GLU A CA 1
ATOM 1429 C C . GLU A 1 199 ? 35.936 -4.613 -12.049 1.00 188.24 444 GLU A C 1
ATOM 1430 O O . GLU A 1 199 ? 35.992 -5.077 -10.912 1.00 195.76 444 GLU A O 1
ATOM 1436 N N . THR A 1 200 ? 36.666 -3.574 -12.442 1.00 200.77 445 THR A N 1
ATOM 1437 C CA . THR A 1 200 ? 37.562 -2.881 -11.523 1.00 197.09 445 THR A CA 1
ATOM 1438 C C . THR A 1 200 ? 36.760 -2.227 -10.400 1.00 172.62 445 THR A C 1
ATOM 1439 O O . THR A 1 200 ? 37.044 -2.423 -9.213 1.00 181.76 445 THR A O 1
ATOM 1443 N N . GLU A 1 201 ? 35.745 -1.463 -10.793 1.00 183.67 446 GLU A N 1
ATOM 1444 C CA . GLU A 1 201 ? 34.850 -0.799 -9.854 1.00 177.63 446 GLU A CA 1
ATOM 1445 C C . GLU A 1 201 ? 34.134 -1.807 -8.960 1.00 168.62 446 GLU A C 1
ATOM 1446 O O . GLU A 1 201 ? 33.880 -1.539 -7.786 1.00 152.98 446 GLU A O 1
ATOM 1452 N N . ALA A 1 202 ? 33.811 -2.966 -9.525 1.00 157.26 447 ALA A N 1
ATOM 1453 C CA . ALA A 1 202 ? 33.168 -4.034 -8.770 1.00 137.95 447 ALA A CA 1
ATOM 1454 C C . ALA A 1 202 ? 34.151 -4.672 -7.795 1.00 135.05 447 ALA A C 1
ATOM 1455 O O . ALA A 1 202 ? 33.773 -5.091 -6.701 1.00 132.88 447 ALA A O 1
ATOM 1457 N N . LEU A 1 203 ? 35.414 -4.741 -8.202 1.00 150.63 448 LEU A N 1
ATOM 1458 C CA . LEU A 1 203 ? 36.462 -5.329 -7.375 1.00 150.27 448 LEU A CA 1
ATOM 1459 C C . LEU A 1 203 ? 36.813 -4.445 -6.187 1.00 143.26 448 LEU A C 1
ATOM 1460 O O . LEU A 1 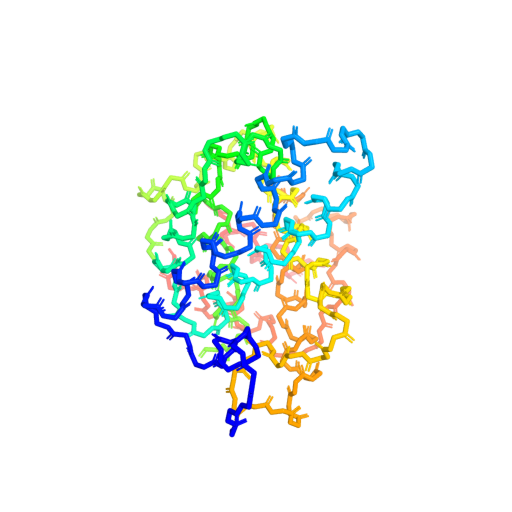203 ? 37.164 -4.943 -5.116 1.00 138.90 448 LEU A O 1
ATOM 1465 N N . GLY A 1 204 ? 36.720 -3.133 -6.379 1.00 157.27 449 GLY A N 1
ATOM 1466 C CA . GLY A 1 204 ? 36.997 -2.191 -5.308 1.00 151.75 449 GLY A CA 1
ATOM 1467 C C . GLY A 1 204 ? 36.067 -2.347 -4.118 1.00 117.68 449 GLY A C 1
ATOM 1468 O O . GLY A 1 204 ? 36.374 -1.895 -3.014 1.00 117.41 449 GLY A O 1
ATOM 1469 N N . GLU A 1 205 ? 34.928 -2.995 -4.341 1.00 133.08 450 GLU A N 1
ATOM 1470 C CA . GLU A 1 205 ? 33.926 -3.177 -3.299 1.00 122.82 450 GLU A CA 1
ATOM 1471 C C . GLU A 1 205 ? 34.107 -4.494 -2.547 1.00 123.01 450 GLU A C 1
ATOM 1472 O O . GLU A 1 205 ? 33.196 -4.948 -1.856 1.00 135.53 450 GLU A O 1
ATOM 1478 N N . LEU A 1 206 ? 35.279 -5.107 -2.687 1.00 111.11 451 LEU A N 1
ATOM 1479 C CA . LEU A 1 206 ? 35.572 -6.358 -1.995 1.00 110.97 451 LEU A CA 1
ATOM 1480 C C . LEU A 1 206 ? 36.634 -6.166 -0.918 1.00 130.60 451 LEU A C 1
ATOM 1481 O O . LEU A 1 206 ? 37.154 -7.136 -0.365 1.00 126.24 451 LEU A O 1
ATOM 1486 N N . ARG A 1 207 ? 36.946 -4.910 -0.619 1.00 164.22 452 ARG A N 1
ATOM 1487 C CA . ARG A 1 207 ? 37.958 -4.583 0.380 1.00 162.77 452 ARG A CA 1
ATOM 1488 C C . ARG A 1 207 ? 37.418 -4.736 1.799 1.00 164.83 452 ARG A C 1
ATOM 1489 O O . ARG A 1 207 ? 38.155 -4.584 2.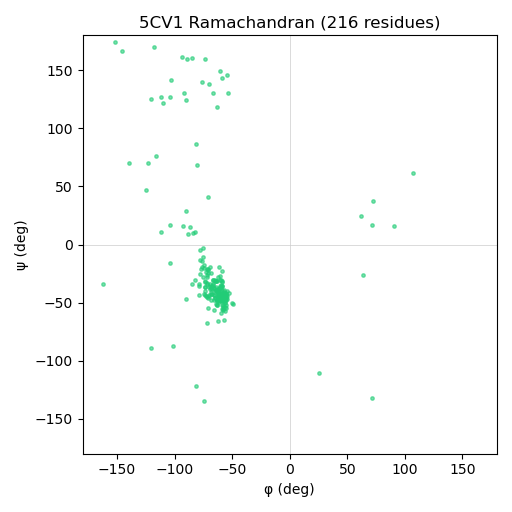774 1.00 181.78 452 ARG A O 1
ATOM 1497 N N . PHE A 1 208 ? 36.129 -5.040 1.907 1.00 160.32 453 PHE A N 1
ATOM 1498 C CA . PHE A 1 208 ? 35.466 -5.156 3.200 1.00 171.20 453 PHE A CA 1
ATOM 1499 C C . PHE A 1 208 ? 35.793 -6.473 3.898 1.00 173.96 453 PHE A C 1
ATOM 1500 O O . PHE A 1 208 ? 35.654 -6.586 5.117 1.00 178.09 453 PHE A O 1
ATOM 1508 N N . LEU A 1 209 ? 36.219 -7.463 3.119 1.00 163.77 454 LEU A N 1
ATOM 1509 C CA . LEU A 1 209 ? 36.462 -8.808 3.634 1.00 173.83 454 LEU A CA 1
ATOM 1510 C C . LEU A 1 209 ? 37.504 -8.837 4.749 1.00 168.31 454 LEU A C 1
ATOM 1511 O O . LEU A 1 209 ? 38.483 -8.091 4.723 1.00 154.28 454 LEU A O 1
ATOM 1516 N N . ASP A 1 210 ? 37.277 -9.706 5.728 1.00 150.63 455 ASP A N 1
ATOM 1517 C CA . ASP A 1 210 ? 38.184 -9.852 6.859 1.00 157.69 455 ASP A CA 1
ATOM 1518 C C . ASP A 1 210 ? 39.072 -11.079 6.687 1.00 161.88 455 ASP A C 1
ATOM 1519 O O . ASP A 1 210 ? 40.178 -10.989 6.153 1.00 152.38 455 ASP A O 1
ATOM 1524 N N . SER A 1 211 ? 38.576 -12.224 7.143 1.00 167.12 456 SER A N 1
ATOM 1525 C CA . SER A 1 211 ? 39.309 -13.479 7.031 1.00 181.47 456 SER A CA 1
ATOM 1526 C C . SER A 1 211 ? 38.356 -14.648 6.809 1.00 181.61 456 SER A C 1
ATOM 1527 O O . SER A 1 211 ? 37.142 -14.508 6.967 1.00 175.51 456 SER A O 1
ATOM 1530 N N . THR A 1 212 ? 38.920 -15.792 6.424 1.00 179.11 457 THR A N 1
ATOM 1531 C CA . THR A 1 212 ? 38.187 -17.048 6.217 1.00 185.06 457 THR A CA 1
ATOM 1532 C C . THR A 1 212 ? 37.150 -17.009 5.087 1.00 173.68 457 THR A C 1
ATOM 1533 O O . THR A 1 212 ? 36.844 -18.042 4.494 1.00 166.70 457 THR A O 1
ATOM 1537 N N . SER A 1 213 ? 36.628 -15.824 4.782 1.00 171.55 458 SER A N 1
ATOM 1538 C CA . SER A 1 213 ? 35.513 -15.676 3.848 1.00 177.78 458 SER A CA 1
ATOM 1539 C C . SER A 1 213 ? 35.816 -16.142 2.422 1.00 169.75 458 SER A C 1
ATOM 1540 O O . SER A 1 213 ? 35.020 -16.868 1.824 1.00 167.66 458 SER A O 1
ATOM 1543 N N . LYS A 1 214 ? 36.956 -15.718 1.880 1.00 163.47 459 LYS A N 1
ATOM 1544 C CA . LYS A 1 214 ? 37.323 -16.058 0.505 1.00 161.34 459 LYS A CA 1
ATOM 1545 C C . LYS A 1 214 ? 37.384 -17.567 0.292 1.00 159.16 459 LYS A C 1
ATOM 1546 O O . LYS A 1 214 ? 36.832 -18.092 -0.679 1.00 163.63 459 LYS A O 1
ATOM 1552 N N . ASN A 1 215 ? 38.053 -18.260 1.209 1.00 168.01 460 ASN A N 1
ATOM 1553 C CA . ASN A 1 215 ? 38.152 -19.711 1.144 1.00 178.21 460 ASN A CA 1
ATOM 1554 C C . ASN A 1 215 ? 36.789 -20.379 1.271 1.00 187.18 460 ASN A C 1
ATOM 1555 O O . ASN A 1 215 ? 36.560 -21.444 0.705 1.00 195.05 460 ASN A O 1
ATOM 1560 N N . LEU A 1 216 ? 35.885 -19.748 2.015 1.00 189.57 461 LEU A N 1
ATOM 1561 C CA . LEU A 1 216 ? 34.529 -20.264 2.155 1.00 185.11 461 LEU A CA 1
ATOM 1562 C C . LEU A 1 216 ? 33.769 -20.119 0.843 1.00 174.77 461 LEU A C 1
ATOM 1563 O O . LEU A 1 216 ? 32.976 -20.986 0.477 1.00 170.82 461 LEU A O 1
ATOM 1568 N N . LEU A 1 217 ? 34.020 -19.020 0.137 1.00 168.95 462 LEU A N 1
ATOM 1569 C CA . LEU A 1 217 ? 33.449 -18.827 -1.190 1.00 183.55 462 LEU A CA 1
ATOM 1570 C C . LEU A 1 217 ? 33.963 -19.897 -2.142 1.00 203.69 462 LEU A C 1
ATOM 1571 O O . LEU A 1 217 ? 33.186 -20.524 -2.864 1.00 215.72 462 LEU A O 1
ATOM 1576 N N . VAL A 1 218 ? 35.278 -20.102 -2.128 1.00 203.11 463 VAL A N 1
ATOM 1577 C CA . VAL A 1 218 ? 35.909 -21.129 -2.950 1.00 209.07 463 VAL A CA 1
ATOM 1578 C C . VAL A 1 218 ? 35.295 -22.505 -2.693 1.00 226.45 463 VAL A C 1
ATOM 1579 O O . VAL A 1 218 ? 34.825 -23.167 -3.620 1.00 235.67 463 VAL A O 1
ATOM 1583 N N . ASP A 1 219 ? 35.283 -22.913 -1.427 1.00 226.31 464 ASP A N 1
ATOM 1584 C CA . ASP A 1 219 ? 34.782 -24.225 -1.030 1.00 221.63 464 ASP A CA 1
ATOM 1585 C C . ASP A 1 219 ? 33.297 -24.414 -1.338 1.00 217.67 464 ASP A C 1
ATOM 1586 O O . ASP A 1 219 ? 32.881 -25.493 -1.759 1.00 221.30 464 ASP A O 1
ATOM 1591 N N . SER A 1 220 ? 32.500 -23.371 -1.126 1.00 218.86 465 SER A N 1
ATOM 1592 C CA . SER A 1 220 ? 31.062 -23.470 -1.359 1.00 206.01 465 SER A CA 1
ATOM 1593 C C . SER A 1 220 ? 30.724 -23.522 -2.845 1.00 218.33 465 SER A C 1
ATOM 1594 O O . SER A 1 220 ? 29.897 -24.329 -3.271 1.00 215.30 465 SER A O 1
ATOM 1597 N N . PHE A 1 221 ? 31.360 -22.661 -3.633 1.00 220.45 466 PHE A N 1
ATOM 1598 C CA . PHE A 1 221 ? 31.078 -22.598 -5.063 1.00 217.12 466 PHE A CA 1
ATOM 1599 C C . PHE A 1 221 ? 31.755 -23.732 -5.828 1.00 218.25 466 PHE A C 1
ATOM 1600 O O . PHE A 1 221 ? 31.435 -23.984 -6.990 1.00 212.07 466 PHE A O 1
ATOM 1608 N N . LYS A 1 222 ? 32.687 -24.415 -5.170 1.00 237.68 467 LYS A N 1
ATOM 1609 C CA . LYS A 1 222 ? 33.344 -25.575 -5.761 1.00 231.17 467 LYS A CA 1
ATOM 1610 C C . LYS A 1 222 ? 32.356 -26.727 -5.924 1.00 220.70 467 LYS A C 1
ATOM 1611 O O . LYS A 1 222 ? 32.387 -27.453 -6.917 1.00 211.87 467 LYS A O 1
ATOM 1617 N N . LYS A 1 223 ? 31.477 -26.881 -4.938 1.00 217.23 468 LYS A N 1
ATOM 1618 C CA . LYS A 1 223 ? 30.487 -27.952 -4.939 1.00 205.71 468 LYS A CA 1
ATOM 1619 C C . LYS A 1 223 ? 29.274 -27.581 -5.786 1.00 207.93 468 LYS A C 1
ATOM 1620 O O . LYS A 1 223 ? 28.624 -28.447 -6.374 1.00 211.21 468 LYS A O 1
ATOM 1626 N N . PHE A 1 224 ? 28.977 -26.288 -5.846 1.00 192.08 469 PHE A N 1
ATOM 1627 C CA . PHE A 1 224 ? 27.835 -25.802 -6.609 1.00 179.71 469 PHE A CA 1
ATOM 1628 C C . PHE A 1 224 ? 28.114 -25.846 -8.108 1.00 177.03 469 PHE A C 1
ATOM 1629 O O . PHE A 1 224 ? 27.227 -26.153 -8.905 1.00 162.10 469 PHE A O 1
ATOM 1637 N N . THR A 1 232 ? 26.447 -19.519 -14.077 1.00 201.84 477 THR A N 1
ATOM 1638 C CA . THR A 1 232 ? 27.884 -19.275 -14.122 1.00 211.60 477 THR A CA 1
ATOM 1639 C C . THR A 1 232 ? 28.302 -18.231 -13.090 1.00 211.41 477 THR A C 1
ATOM 1640 O O . THR A 1 232 ? 29.282 -17.513 -13.285 1.00 220.23 477 THR A O 1
ATOM 1644 N N . HIS A 1 233 ? 27.548 -18.152 -11.998 1.00 211.78 478 HIS A N 1
ATOM 1645 C CA . HIS A 1 233 ? 27.856 -17.235 -10.905 1.00 216.25 478 HIS A CA 1
ATOM 1646 C C . HIS A 1 233 ? 29.202 -17.598 -10.288 1.00 213.08 478 HIS A C 1
ATOM 1647 O O . HIS A 1 233 ? 30.054 -16.731 -10.047 1.00 218.28 478 HIS A O 1
ATOM 1654 N N . VAL A 1 234 ? 29.373 -18.894 -10.039 1.00 206.35 479 VAL A N 1
ATOM 1655 C CA . VAL A 1 234 ? 30.635 -19.453 -9.573 1.00 201.12 479 VAL A CA 1
ATOM 1656 C C . VAL A 1 234 ? 31.787 -18.974 -10.443 1.00 213.76 479 VAL A C 1
ATOM 1657 O O . VAL A 1 234 ? 32.787 -18.469 -9.938 1.00 219.17 479 VAL A O 1
ATOM 1661 N N . THR A 1 235 ? 31.625 -19.126 -11.754 1.00 211.86 480 THR A N 1
ATOM 1662 C CA . THR A 1 235 ? 32.633 -18.706 -12.721 1.00 214.78 480 THR A CA 1
ATOM 1663 C C . THR A 1 235 ? 32.991 -17.232 -12.566 1.00 212.13 480 THR A C 1
ATOM 1664 O O . THR A 1 235 ? 34.166 -16.883 -12.483 1.00 211.85 480 THR A O 1
ATOM 1668 N N . ARG A 1 236 ? 31.975 -16.374 -12.519 1.00 219.45 481 ARG A N 1
ATOM 1669 C CA . ARG A 1 236 ? 32.193 -14.936 -12.394 1.00 219.55 481 ARG A CA 1
ATOM 1670 C C . ARG A 1 236 ? 32.941 -14.587 -11.112 1.00 217.60 481 ARG A C 1
ATOM 1671 O O . ARG A 1 236 ? 33.784 -13.688 -11.103 1.00 231.12 481 ARG A O 1
ATOM 1679 N N . ILE A 1 237 ? 32.636 -15.299 -10.031 1.00 225.21 482 ILE A N 1
ATOM 1680 C CA . ILE A 1 237 ? 33.283 -15.015 -8.754 1.00 219.75 482 ILE A CA 1
ATOM 1681 C C . ILE A 1 237 ? 34.733 -15.505 -8.723 1.00 219.04 482 ILE A C 1
ATOM 1682 O O . ILE A 1 237 ? 35.620 -14.798 -8.238 1.00 213.33 482 ILE A O 1
ATOM 1687 N N . VAL A 1 238 ? 34.976 -16.701 -9.250 1.00 224.86 483 VAL A N 1
ATOM 1688 C CA . VAL A 1 238 ? 36.332 -17.240 -9.320 1.00 225.37 483 VAL A CA 1
ATOM 1689 C C . VAL A 1 238 ? 37.188 -16.386 -10.259 1.00 228.01 483 VAL A C 1
ATOM 1690 O O . VAL A 1 238 ? 38.399 -16.258 -10.072 1.00 227.92 483 VAL A O 1
ATOM 1694 N N . GLU A 1 239 ? 36.547 -15.788 -11.260 1.00 238.28 484 GLU A N 1
ATOM 1695 C CA . GLU A 1 239 ? 37.222 -14.850 -12.151 1.00 232.12 484 GLU A CA 1
ATOM 1696 C C . GLU A 1 239 ? 37.550 -13.551 -11.425 1.00 217.58 484 GLU A C 1
ATOM 1697 O O . GLU A 1 239 ? 38.649 -13.012 -11.563 1.00 213.52 484 GLU A O 1
ATOM 1703 N N . SER A 1 240 ? 36.587 -13.052 -10.655 1.00 204.58 485 SER A N 1
ATOM 1704 C CA . SER A 1 240 ? 36.759 -11.808 -9.913 1.00 198.81 485 SER A CA 1
ATOM 1705 C C . SER A 1 240 ? 37.883 -11.906 -8.885 1.00 205.81 485 SER A C 1
ATOM 1706 O O . SER A 1 240 ? 38.709 -11.001 -8.773 1.00 210.65 485 SER A O 1
ATOM 1709 N N . LEU A 1 241 ? 37.911 -13.011 -8.146 1.00 210.31 486 LEU A N 1
ATOM 1710 C CA . LEU A 1 241 ? 38.893 -13.209 -7.080 1.00 208.07 486 LEU A CA 1
ATOM 1711 C C . LEU A 1 241 ? 40.337 -13.159 -7.575 1.00 204.78 486 LEU A C 1
ATOM 1712 O O . LEU A 1 241 ? 41.210 -12.603 -6.907 1.00 196.95 486 LEU A O 1
ATOM 1717 N N . GLU A 1 242 ? 40.583 -13.741 -8.744 1.00 214.74 487 GLU A N 1
ATOM 1718 C CA . GLU A 1 242 ? 41.931 -13.809 -9.299 1.00 213.56 487 GLU A CA 1
ATOM 1719 C C . GLU A 1 242 ? 42.407 -12.451 -9.806 1.00 214.36 487 GLU A C 1
ATOM 1720 O O . GLU A 1 242 ? 43.608 -12.202 -9.905 1.00 216.04 487 GLU A O 1
ATOM 1726 N N . LYS A 1 243 ? 41.460 -11.575 -10.126 1.00 210.94 488 LYS A N 1
ATOM 1727 C CA . LYS A 1 243 ? 41.787 -10.233 -10.590 1.00 212.05 488 LYS A CA 1
ATOM 1728 C C . LYS A 1 243 ? 42.099 -9.310 -9.417 1.00 217.74 488 LYS A C 1
ATOM 1729 O O . LYS A 1 243 ? 42.991 -8.465 -9.499 1.00 228.60 488 LYS A O 1
#

Foldseek 3Di:
DDDDDQQVLLAADDLVSLLVNLLVLLVLLVVLVVDDPPVSVVLLVLSLLLLLLSLLLCLQVVNLVVSVVSLVSHDVVSCCSSLPDCLNVCVQLLSVLLSLLNCLLVVDACVVSPNVVLLVDLVSLVSSLVSLVSNQVSLVDCSDPDDDASHHPDPVCRVVSSVSSNVSSLVSSLCSVPCQDPVSLVSVPPDDDPSVVSLVVSLVPHVSNVVVVNNVVD

Nearest PDB structures (foldseek):
  5cv1-assembly1_A-2  TM=1.004E+00  e=5.153E-30  Caenorhabditis elegans
  5cow-assembly1_A  TM=9.792E-01  e=2.044E-17  Caenorhabditis remanei

Secondary structure (DSSP, 8-state):
---SHHHHHTSS--HHHHHHHHHHHHHHHHHHHHSSHHHHHHHHHHHHHHHHHHHHHHHHTT-HHHHHHHHHTS-HHHHHHHSTGGGGTSHHHHHHHHHHHHHHHH---HHHHTHHHHHHSHHHHHHHHHHHHHHHHHHHS-SSSS---SSTT--TTHHHHHHHHHHHHHHHHHHHHT---HHHHGGGTT--SSHHHHHHHHHHH--HHHHHHHHHH-